Protein AF-A0A1J5L9S6-F1 (afdb_monomer)

Nearest PDB structures (foldseek):
  1lbu-assembly1_A  TM=7.917E-01  e=1.190E-05  Streptomyces albus G
  8vyd-assembly1_A  TM=7.328E-01  e=2.454E+00  Thermococcus kodakarensis

pLDDT: mean 77.26, std 20.02, range [29.75, 97.56]

Sequence (208 aa):
MSKYPHHSRGWRCTSGRRRCRGQALRDRLGKPLIVRSAYRSPEHNRSVGGATRSKHMEGAAFDIAMTNHDPAAFETPARAVGFLGFGFYPRSGFMHVDLGPTRQWGERFPVRATAFAEETPPAREVLADSRTMKGGGAAGVATLGAAGLEVAQNVLAETQSAIMPLVPYLDTLRWVFIAVALGGIAVTIYARIDDWTVATTPTGSEKR

Solvent-accessible surface area (backbone atoms only — not comparable to full-atom values): 12787 Å² total; per-residue (Å²): 139,86,83,84,82,84,83,71,91,58,89,74,74,72,85,84,56,67,74,46,38,59,50,52,34,30,66,70,65,75,46,86,77,51,70,75,45,40,68,39,55,74,67,57,33,54,76,71,72,46,61,97,83,42,46,26,64,71,52,40,23,37,32,32,46,37,83,88,48,50,73,80,70,48,52,62,55,37,42,74,57,55,36,37,23,40,35,33,34,53,94,80,40,30,38,35,38,20,64,59,69,81,44,77,48,76,47,80,68,76,92,66,87,69,88,65,71,78,77,71,72,71,75,75,72,64,57,74,72,64,55,78,64,90,77,83,70,84,84,83,77,90,54,94,46,76,71,38,53,54,54,51,50,51,42,49,50,54,51,48,65,67,44,61,80,46,53,70,53,52,54,53,51,52,52,50,53,50,51,54,53,52,51,53,53,50,51,56,52,48,54,53,50,51,56,53,53,64,74,66,57,75,84,77,74,90,76,130

Mean predicted aligned error: 19.67 Å

Structure (mmCIF, N/CA/C/O backbone):
data_AF-A0A1J5L9S6-F1
#
_entry.id   AF-A0A1J5L9S6-F1
#
loop_
_atom_site.group_PDB
_atom_site.id
_atom_site.type_symbol
_atom_site.label_atom_id
_atom_site.label_alt_id
_atom_site.label_comp_id
_atom_site.label_asym_id
_atom_site.label_entity_id
_atom_site.label_seq_id
_atom_site.pdbx_PDB_ins_code
_atom_site.Cartn_x
_atom_site.Cartn_y
_atom_site.Cartn_z
_atom_site.occupancy
_atom_site.B_iso_or_equiv
_atom_site.auth_seq_id
_atom_site.auth_comp_id
_atom_site.auth_asym_id
_atom_site.auth_atom_id
_atom_site.pdbx_PDB_model_num
ATOM 1 N N . MET A 1 1 ? -20.633 2.516 35.991 1.00 38.38 1 MET A N 1
ATOM 2 C CA . MET A 1 1 ? -19.327 1.842 36.172 1.00 38.38 1 MET A CA 1
ATOM 3 C C . MET A 1 1 ? -19.422 0.417 35.648 1.00 38.38 1 MET A C 1
ATOM 5 O O . MET A 1 1 ? -20.090 -0.386 36.283 1.00 38.38 1 MET A O 1
ATOM 9 N N . SER A 1 2 ? -18.784 0.097 34.519 1.00 29.75 2 SER A N 1
ATOM 10 C CA . SER A 1 2 ? -18.608 -1.294 34.080 1.00 29.75 2 SER A CA 1
ATOM 11 C C . SER A 1 2 ? -17.151 -1.694 34.313 1.00 29.75 2 SER A C 1
ATOM 13 O O . SER A 1 2 ? -16.237 -1.079 33.763 1.00 29.75 2 SER A O 1
ATOM 15 N N . LYS A 1 3 ? -16.952 -2.652 35.223 1.00 38.53 3 LYS A N 1
ATOM 16 C CA . LYS A 1 3 ? -15.690 -3.356 35.489 1.00 38.53 3 LYS A CA 1
ATOM 17 C C . LYS A 1 3 ? -15.499 -4.412 34.389 1.00 38.53 3 LYS A C 1
ATOM 19 O O . LYS A 1 3 ? -16.485 -4.943 33.904 1.00 38.53 3 LYS A O 1
ATOM 24 N N . TYR A 1 4 ? -14.242 -4.749 34.099 1.00 31.61 4 TYR A N 1
ATOM 25 C CA . TYR A 1 4 ? -13.731 -5.827 33.226 1.00 31.61 4 TYR A CA 1
ATOM 26 C C . TYR A 1 4 ? -13.232 -5.395 31.830 1.00 31.61 4 TYR A C 1
ATOM 28 O O . TYR A 1 4 ? -14.011 -5.240 30.892 1.00 31.61 4 TYR A O 1
ATOM 36 N N . PRO A 1 5 ? -11.902 -5.226 31.672 1.00 36.84 5 PRO A N 1
ATOM 37 C CA . PRO A 1 5 ? -11.270 -4.919 30.399 1.00 36.84 5 PRO A CA 1
ATOM 38 C C . PRO A 1 5 ? -11.099 -6.199 29.569 1.00 36.84 5 PRO A C 1
ATOM 40 O O . PRO A 1 5 ? -10.582 -7.210 30.046 1.00 36.84 5 PRO A O 1
ATOM 43 N N . HIS A 1 6 ? -11.481 -6.151 28.294 1.00 34.31 6 HIS A N 1
ATOM 44 C CA . HIS A 1 6 ? -11.169 -7.216 27.347 1.00 34.31 6 HIS A CA 1
ATOM 45 C C . HIS A 1 6 ? -9.663 -7.226 27.051 1.00 34.31 6 HIS A C 1
ATOM 47 O O . HIS A 1 6 ? -9.136 -6.400 26.305 1.00 34.31 6 HIS A O 1
ATOM 53 N N . HIS A 1 7 ? -8.957 -8.194 27.634 1.00 37.16 7 HIS A N 1
ATOM 54 C CA . HIS A 1 7 ? -7.589 -8.540 27.266 1.00 37.16 7 HIS A CA 1
ATOM 55 C C . HIS A 1 7 ? -7.567 -9.284 25.925 1.00 37.16 7 HIS A C 1
ATOM 57 O O . HIS A 1 7 ? -7.356 -10.491 25.858 1.00 37.16 7 HIS A O 1
ATOM 63 N N . SER A 1 8 ? -7.710 -8.548 24.826 1.00 36.97 8 SER A N 1
ATOM 64 C CA . SER A 1 8 ? -7.151 -8.976 23.548 1.00 36.97 8 SER A CA 1
ATOM 65 C C . SER A 1 8 ? -5.636 -8.783 23.623 1.00 36.97 8 SER A C 1
ATOM 67 O O . SER A 1 8 ? -5.139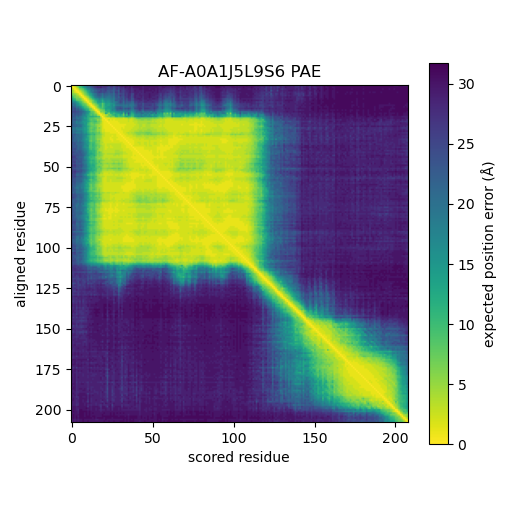 -7.654 23.547 1.00 36.97 8 SER A O 1
ATOM 69 N N . ARG A 1 9 ? -4.874 -9.873 23.764 1.00 41.69 9 ARG A N 1
ATOM 70 C CA . ARG A 1 9 ? -3.438 -9.891 23.434 1.00 41.69 9 ARG A CA 1
ATOM 71 C C . ARG A 1 9 ? -3.276 -9.817 21.909 1.00 41.69 9 ARG A C 1
ATOM 73 O O . ARG A 1 9 ? -2.765 -10.729 21.277 1.00 41.69 9 ARG A O 1
ATOM 80 N N . GLY A 1 10 ? -3.779 -8.735 21.318 1.00 32.78 10 GLY A N 1
ATOM 81 C CA . GLY A 1 10 ? -3.440 -8.314 19.969 1.00 32.78 10 GLY A CA 1
ATOM 82 C C . GLY A 1 10 ? -2.072 -7.654 20.019 1.00 32.78 10 GLY A C 1
ATOM 83 O O . GLY A 1 10 ? -1.747 -6.994 21.007 1.00 32.78 10 GLY A O 1
ATOM 84 N N . TRP A 1 11 ? -1.268 -7.867 18.984 1.00 32.00 11 TRP A N 1
ATOM 85 C CA . TRP A 1 11 ? 0.018 -7.218 18.764 1.00 32.00 11 TRP A CA 1
ATOM 86 C C . TRP A 1 11 ? -0.109 -5.713 18.998 1.00 32.00 11 TRP A C 1
ATOM 88 O O . TRP A 1 11 ? -0.524 -4.955 18.123 1.00 32.00 11 TRP A O 1
ATOM 98 N N . ARG A 1 12 ? 0.191 -5.272 20.221 1.00 37.88 12 ARG A N 1
ATOM 99 C CA . ARG A 1 12 ? 0.078 -3.871 20.593 1.00 37.88 12 ARG A CA 1
ATOM 100 C C . ARG A 1 12 ? 1.268 -3.195 19.935 1.00 37.88 12 ARG A C 1
ATOM 102 O O . ARG A 1 12 ? 2.394 -3.304 20.411 1.00 37.88 12 ARG A O 1
ATOM 109 N N . CYS A 1 13 ? 1.019 -2.558 18.796 1.00 49.19 13 CYS A N 1
ATOM 110 C CA . CYS A 1 13 ? 1.961 -1.653 18.161 1.00 49.19 13 CYS A CA 1
ATOM 111 C C . CYS A 1 13 ? 2.165 -0.454 19.089 1.00 49.19 13 CYS A C 1
ATOM 113 O O . CYS A 1 13 ? 1.502 0.575 18.982 1.00 49.19 13 CYS A O 1
ATOM 115 N N . THR A 1 14 ? 3.065 -0.619 20.050 1.00 43.75 14 THR A N 1
ATOM 116 C CA . THR A 1 14 ? 3.583 0.459 20.875 1.00 43.75 14 THR A CA 1
ATOM 117 C C . THR A 1 14 ? 4.416 1.365 19.969 1.00 43.75 14 THR A C 1
ATOM 119 O O . THR A 1 14 ? 5.406 0.950 19.370 1.00 43.75 14 THR A O 1
ATOM 122 N N . SER A 1 15 ? 3.887 2.571 19.753 1.00 49.06 15 SER A N 1
ATOM 123 C CA . SER A 1 15 ? 4.554 3.790 19.280 1.00 49.06 15 SER A CA 1
ATOM 124 C C . SER A 1 15 ? 5.877 3.607 18.511 1.00 49.06 15 SER A C 1
ATOM 126 O O . SER A 1 15 ? 6.940 3.463 19.108 1.00 49.06 15 SER A O 1
ATOM 128 N N . GLY A 1 16 ? 5.831 3.721 17.175 1.00 49.00 16 GLY A N 1
ATOM 129 C CA . GLY A 1 16 ? 6.994 4.210 16.412 1.00 49.00 16 GLY A CA 1
ATOM 130 C C . GLY A 1 16 ? 7.416 3.449 15.153 1.00 49.00 16 GLY A C 1
ATOM 131 O O . GLY A 1 16 ? 8.165 4.002 14.351 1.00 49.00 16 GLY A O 1
ATOM 132 N N . ARG A 1 17 ? 6.949 2.222 14.894 1.00 58.50 17 ARG A N 1
ATOM 133 C CA . ARG A 1 17 ? 7.393 1.478 13.695 1.00 58.50 17 ARG A CA 1
ATOM 134 C C . ARG A 1 17 ? 6.506 1.754 12.477 1.00 58.50 17 ARG A C 1
ATOM 136 O O . ARG A 1 17 ? 5.294 1.605 12.537 1.00 58.50 17 ARG A O 1
ATOM 143 N N . ARG A 1 18 ? 7.116 2.097 11.335 1.00 60.66 18 ARG A N 1
ATOM 144 C CA . ARG A 1 18 ? 6.446 2.397 10.044 1.00 60.66 18 ARG A CA 1
ATOM 145 C C . ARG A 1 18 ? 5.473 1.294 9.596 1.00 60.66 18 ARG A C 1
ATOM 147 O O . ARG A 1 18 ? 4.383 1.584 9.115 1.00 60.66 18 ARG A O 1
ATOM 154 N N . ARG A 1 19 ? 5.821 0.035 9.884 1.00 58.09 19 ARG A N 1
ATOM 155 C CA . ARG A 1 19 ? 4.997 -1.169 9.667 1.0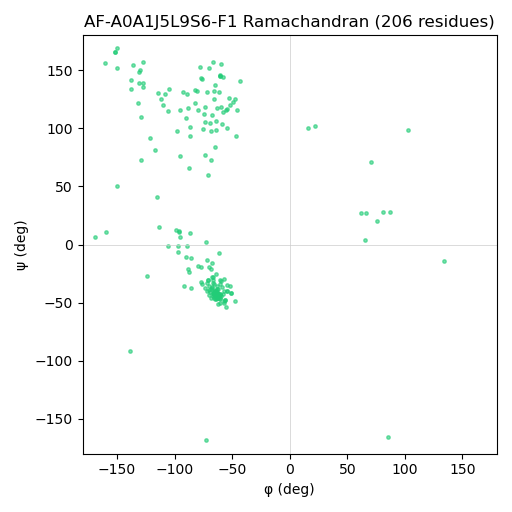0 58.09 19 ARG A CA 1
ATOM 156 C C . ARG A 1 19 ? 3.671 -1.152 10.453 1.00 58.09 19 ARG A C 1
ATOM 158 O O . ARG A 1 19 ? 2.671 -1.658 9.965 1.00 58.09 19 ARG A O 1
ATOM 165 N N . CYS A 1 20 ? 3.639 -0.509 11.623 1.00 76.94 20 CYS A N 1
ATOM 166 C CA . CYS A 1 20 ? 2.439 -0.384 12.454 1.00 76.94 20 CYS A CA 1
ATOM 167 C C . CYS A 1 20 ? 1.391 0.560 11.863 1.00 76.94 20 CYS A C 1
ATOM 169 O O . CYS A 1 20 ? 0.204 0.365 12.091 1.00 76.94 20 CYS A O 1
ATOM 171 N N . ARG A 1 21 ? 1.810 1.587 11.114 1.00 84.69 21 ARG A N 1
ATOM 172 C CA . ARG A 1 21 ? 0.876 2.588 10.577 1.00 84.69 21 ARG A CA 1
ATOM 173 C C . ARG A 1 21 ? 0.052 2.039 9.419 1.00 84.69 21 ARG A C 1
ATOM 175 O O . ARG A 1 21 ? -1.139 2.312 9.354 1.00 84.69 21 ARG A O 1
ATOM 182 N N . GLY A 1 22 ? 0.658 1.211 8.565 1.00 87.88 22 GLY A N 1
ATOM 183 C CA . GLY A 1 22 ? -0.073 0.482 7.525 1.00 87.88 22 GLY A CA 1
ATOM 184 C C . GLY A 1 22 ? -1.119 -0.469 8.115 1.00 87.88 22 GLY A C 1
ATOM 185 O O . GLY A 1 22 ? -2.260 -0.470 7.664 1.00 87.88 22 GLY A O 1
ATOM 186 N N . GLN A 1 23 ? -0.764 -1.210 9.173 1.00 89.56 23 GLN A N 1
ATOM 187 C CA . GLN A 1 23 ? -1.722 -2.071 9.872 1.00 89.56 23 GLN A CA 1
ATOM 188 C C . GLN A 1 23 ? -2.847 -1.256 10.526 1.00 89.56 23 GLN A C 1
ATOM 190 O O . GLN A 1 23 ? -4.013 -1.547 10.299 1.00 89.56 23 GLN A O 1
ATOM 195 N N . ALA A 1 24 ? -2.518 -0.179 11.244 1.00 91.44 24 ALA A N 1
ATOM 196 C CA . ALA A 1 24 ? -3.520 0.685 11.866 1.00 91.44 24 ALA A CA 1
ATOM 197 C C . ALA A 1 24 ? -4.474 1.328 10.843 1.00 91.44 24 ALA A C 1
ATOM 199 O O . ALA A 1 24 ? -5.649 1.530 11.142 1.00 91.44 24 ALA A O 1
ATOM 200 N N . LEU A 1 25 ? -3.980 1.658 9.642 1.00 93.75 25 LEU A N 1
ATOM 201 C CA . LEU A 1 25 ? -4.812 2.169 8.554 1.00 93.75 25 LEU A CA 1
ATOM 202 C C . LEU A 1 25 ? -5.765 1.095 8.028 1.00 93.75 25 LEU A C 1
ATOM 204 O O . 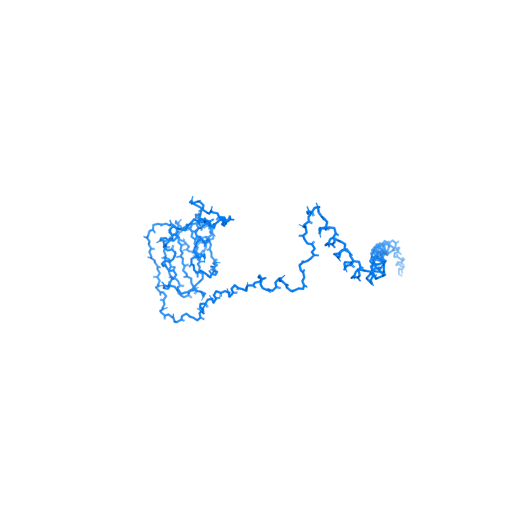LEU A 1 25 ? -6.954 1.362 7.877 1.00 93.75 25 LEU A O 1
ATOM 208 N N . ARG A 1 26 ? -5.258 -0.122 7.795 1.00 92.81 26 ARG A N 1
ATOM 209 C CA . ARG A 1 26 ? -6.079 -1.275 7.404 1.00 92.81 26 ARG A CA 1
ATOM 210 C C . ARG A 1 26 ? -7.192 -1.530 8.422 1.00 92.81 26 ARG A C 1
ATOM 212 O O . ARG A 1 26 ? -8.342 -1.673 8.026 1.00 92.81 26 ARG A O 1
ATOM 219 N N . ASP A 1 27 ? -6.854 -1.542 9.710 1.00 91.94 27 ASP A N 1
ATOM 220 C CA . ASP A 1 27 ? -7.815 -1.788 10.790 1.00 91.94 27 ASP A CA 1
ATOM 221 C C . ASP A 1 27 ? -8.906 -0.706 10.830 1.00 91.94 27 ASP A C 1
ATOM 223 O O . ASP A 1 27 ? -10.075 -1.015 11.038 1.00 91.94 27 ASP A O 1
ATOM 227 N N . ARG A 1 28 ? -8.547 0.562 10.577 1.00 92.62 28 ARG A N 1
ATOM 228 C CA . ARG A 1 28 ? -9.503 1.682 10.518 1.00 92.62 28 ARG A CA 1
ATOM 229 C C . ARG A 1 28 ? -10.419 1.647 9.302 1.00 92.62 28 ARG A C 1
ATOM 231 O O . ARG A 1 28 ? -11.561 2.075 9.406 1.00 92.62 28 ARG A O 1
ATOM 238 N N . LEU A 1 29 ? -9.907 1.205 8.157 1.00 90.94 29 LEU A N 1
ATOM 239 C CA . LEU A 1 29 ? -10.676 1.136 6.914 1.00 90.94 29 LEU A CA 1
ATOM 240 C C . LEU A 1 29 ? -11.581 -0.096 6.852 1.00 90.94 29 LEU A C 1
ATOM 242 O O . LEU A 1 29 ? -12.470 -0.144 6.009 1.00 90.94 29 LEU A O 1
ATOM 246 N N . GLY A 1 30 ? -11.316 -1.116 7.674 1.00 89.31 30 GLY A N 1
ATOM 247 C CA . GLY A 1 30 ? -12.043 -2.386 7.640 1.00 89.31 30 GLY A CA 1
ATOM 248 C C . GLY A 1 30 ? -11.849 -3.185 6.346 1.00 89.31 30 GLY A C 1
ATOM 249 O O . GLY A 1 30 ? -12.456 -4.233 6.195 1.00 89.31 30 GLY A O 1
ATOM 250 N N . LYS A 1 31 ? -10.997 -2.719 5.421 1.00 88.38 31 LYS A N 1
ATOM 251 C CA . LYS A 1 31 ? -10.756 -3.307 4.096 1.00 88.38 31 LYS A CA 1
ATOM 252 C C . LYS A 1 31 ? -9.249 -3.459 3.839 1.00 88.38 31 LYS A C 1
ATOM 254 O O . LYS A 1 31 ? -8.460 -2.636 4.319 1.00 88.38 31 LYS A O 1
ATOM 259 N N . PRO A 1 32 ? -8.799 -4.474 3.073 1.00 91.31 32 PRO A N 1
ATOM 260 C CA . PRO A 1 32 ? -7.381 -4.665 2.769 1.00 91.31 32 PRO A CA 1
ATOM 261 C C . PRO A 1 32 ? -6.739 -3.460 2.064 1.00 91.31 32 PRO A C 1
ATOM 263 O O . PRO A 1 32 ? -7.344 -2.820 1.203 1.00 91.31 32 PRO A O 1
ATOM 266 N N . LEU A 1 33 ? -5.471 -3.181 2.374 1.00 93.00 33 LEU A N 1
ATOM 267 C CA . LEU A 1 33 ? -4.659 -2.224 1.619 1.00 93.00 33 LEU A CA 1
ATOM 268 C C . LEU A 1 33 ? -3.957 -2.944 0.466 1.00 93.00 33 LEU A C 1
ATOM 270 O O . LEU A 1 33 ? -3.119 -3.813 0.702 1.00 93.00 33 LEU A O 1
ATOM 274 N N . ILE A 1 34 ? -4.263 -2.561 -0.773 1.00 94.94 34 ILE A N 1
ATOM 275 C CA . ILE A 1 34 ? -3.571 -3.078 -1.958 1.00 94.94 34 ILE A CA 1
ATOM 276 C C . ILE A 1 34 ? -2.330 -2.210 -2.194 1.00 94.94 34 ILE A C 1
ATOM 278 O O . ILE A 1 34 ? -2.404 -1.144 -2.806 1.00 94.94 34 ILE A O 1
ATOM 282 N N . VAL A 1 35 ? -1.191 -2.642 -1.652 1.00 95.44 35 VAL A N 1
ATOM 283 C CA . VAL A 1 35 ? 0.085 -1.918 -1.752 1.00 95.44 35 VAL A CA 1
ATOM 284 C C . VAL A 1 35 ? 0.750 -2.227 -3.090 1.00 95.44 35 VAL A C 1
ATOM 286 O O . VAL A 1 35 ? 1.052 -3.378 -3.385 1.00 95.44 35 VAL A O 1
ATOM 289 N N . ARG A 1 36 ? 1.011 -1.190 -3.887 1.00 95.50 36 ARG A N 1
ATOM 290 C CA . ARG A 1 36 ? 1.746 -1.287 -5.157 1.00 95.50 36 ARG A CA 1
ATOM 291 C C . ARG A 1 36 ? 3.235 -1.062 -5.010 1.00 95.50 36 ARG A C 1
ATOM 293 O O . ARG A 1 36 ? 4.022 -1.685 -5.710 1.00 95.50 36 ARG A O 1
ATOM 300 N N . SER A 1 37 ? 3.625 -0.161 -4.117 1.00 95.31 37 SER A N 1
ATOM 301 C CA . SER A 1 37 ? 5.030 0.081 -3.814 1.00 95.31 37 SER A CA 1
ATOM 302 C C . SER A 1 37 ? 5.189 0.537 -2.363 1.00 95.31 37 SER A C 1
ATOM 304 O O . SER A 1 37 ? 4.269 1.115 -1.781 1.00 95.31 37 SER A O 1
ATOM 306 N N . ALA A 1 38 ? 6.345 0.246 -1.765 1.00 94.12 38 ALA A N 1
ATOM 307 C CA . ALA A 1 38 ? 6.670 0.613 -0.388 1.00 94.12 38 ALA A CA 1
ATOM 308 C C . ALA A 1 38 ? 8.120 1.103 -0.296 1.00 94.12 38 ALA A C 1
ATOM 310 O O . ALA A 1 38 ? 8.392 2.272 -0.532 1.00 94.12 38 ALA A O 1
ATOM 311 N N . TYR A 1 39 ? 9.085 0.231 -0.017 1.00 95.19 39 TYR A N 1
ATOM 312 C CA . TYR A 1 39 ? 10.487 0.614 -0.160 1.00 95.19 39 TYR A CA 1
ATOM 313 C C . TYR A 1 39 ? 10.895 0.636 -1.641 1.00 95.19 39 TYR A C 1
ATOM 315 O O . TYR A 1 39 ? 10.470 -0.228 -2.407 1.00 95.19 39 TYR A O 1
ATOM 323 N N . ARG A 1 40 ? 11.732 1.602 -2.035 1.00 96.00 40 ARG A N 1
ATOM 324 C CA . ARG A 1 40 ? 12.394 1.633 -3.349 1.00 96.00 40 ARG A CA 1
ATOM 325 C C . ARG A 1 40 ? 13.895 1.815 -3.147 1.00 96.00 40 ARG A C 1
ATOM 327 O O . ARG A 1 40 ? 14.292 2.676 -2.363 1.00 96.00 40 ARG A O 1
ATOM 334 N N . SER A 1 41 ? 14.715 1.052 -3.870 1.00 96.50 41 SER A N 1
ATOM 335 C CA . SER A 1 41 ? 16.156 1.315 -3.919 1.00 96.50 41 SER A CA 1
ATOM 336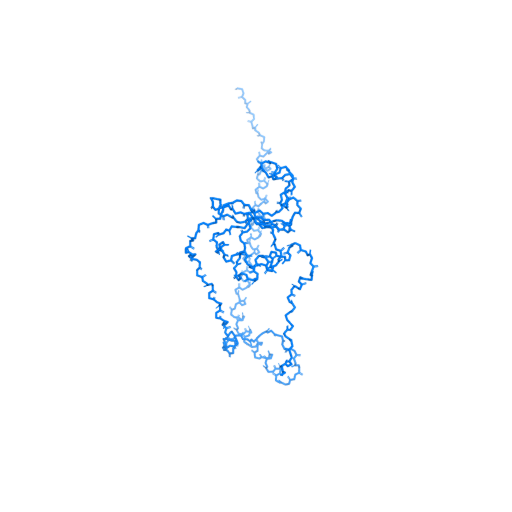 C C . SER A 1 41 ? 16.435 2.645 -4.634 1.00 96.50 41 SER A C 1
ATOM 338 O O . SER A 1 41 ? 15.599 3.092 -5.430 1.00 96.50 41 SER A O 1
ATOM 340 N N . PRO A 1 42 ? 17.591 3.287 -4.396 1.00 96.38 42 PRO A N 1
ATOM 341 C CA . PRO A 1 42 ? 17.982 4.492 -5.124 1.00 96.38 42 PRO A CA 1
ATOM 342 C C . PRO A 1 42 ? 17.977 4.307 -6.646 1.00 96.38 42 PRO A C 1
ATOM 344 O O . PRO A 1 42 ? 17.507 5.183 -7.369 1.00 96.38 42 PRO A O 1
ATOM 347 N N . GLU A 1 43 ? 18.437 3.155 -7.132 1.00 96.69 43 GLU A N 1
ATOM 348 C CA . GLU A 1 43 ? 18.490 2.792 -8.554 1.00 96.69 43 GLU A CA 1
ATOM 349 C C . GLU A 1 43 ? 17.082 2.742 -9.138 1.00 96.69 43 GLU A C 1
ATOM 351 O O . GLU A 1 43 ? 16.793 3.403 -10.138 1.00 96.69 43 GLU A O 1
ATOM 356 N N . HIS A 1 44 ? 16.182 2.016 -8.469 1.00 96.06 44 HIS A N 1
ATOM 357 C CA . HIS A 1 44 ? 14.801 1.907 -8.908 1.00 96.06 44 HIS A CA 1
ATOM 358 C C . HIS A 1 44 ? 14.098 3.268 -8.841 1.00 96.06 44 HIS A C 1
ATOM 360 O O . HIS A 1 44 ? 13.435 3.656 -9.800 1.00 96.06 44 HIS A O 1
ATOM 366 N N . ASN A 1 45 ? 14.300 4.039 -7.765 1.00 96.81 45 ASN A N 1
ATOM 367 C CA . ASN A 1 45 ? 13.742 5.382 -7.625 1.00 96.81 45 ASN A CA 1
ATOM 368 C C . ASN A 1 45 ? 14.194 6.305 -8.766 1.00 96.81 45 ASN A C 1
ATOM 370 O O . ASN A 1 45 ? 13.353 6.998 -9.325 1.00 96.81 45 ASN A O 1
ATOM 374 N N . ARG A 1 46 ? 15.473 6.270 -9.169 1.00 96.25 46 ARG A N 1
ATOM 375 C CA . ARG A 1 46 ? 15.959 7.014 -10.345 1.00 96.25 46 ARG A CA 1
ATOM 376 C C . ARG A 1 46 ? 15.304 6.529 -11.641 1.00 96.25 46 ARG A C 1
ATOM 378 O O . ARG A 1 46 ? 14.834 7.357 -12.412 1.00 96.25 46 ARG A O 1
ATOM 385 N N . SER A 1 47 ? 15.222 5.213 -11.854 1.00 96.56 47 SER A N 1
ATOM 386 C CA . SER A 1 47 ? 14.663 4.631 -13.088 1.00 96.56 47 SER A CA 1
ATOM 387 C C . SER A 1 47 ? 13.203 5.020 -13.344 1.00 96.56 47 SER A C 1
ATOM 389 O O . SER A 1 47 ? 12.795 5.167 -14.490 1.00 96.56 47 SER A O 1
ATOM 391 N N . VAL A 1 48 ? 12.426 5.236 -12.278 1.00 93.25 48 VAL A N 1
ATOM 392 C CA . VAL A 1 48 ? 11.009 5.624 -12.359 1.00 93.25 48 VAL A CA 1
ATOM 393 C C . VAL A 1 48 ? 10.791 7.138 -12.254 1.00 93.25 48 VAL A C 1
ATOM 395 O O . VAL A 1 48 ? 9.663 7.576 -12.040 1.00 93.25 48 VAL A O 1
ATOM 398 N N . GLY A 1 49 ? 11.856 7.946 -12.342 1.00 94.19 49 GLY A N 1
ATOM 399 C CA . GLY A 1 49 ? 11.772 9.407 -12.225 1.00 94.19 49 GLY A CA 1
ATOM 400 C C . GLY A 1 49 ? 11.348 9.894 -10.833 1.00 94.19 49 GLY A C 1
ATOM 401 O O . GLY A 1 49 ? 10.723 10.943 -10.694 1.00 94.19 49 GLY A O 1
ATOM 402 N N . GLY A 1 50 ? 11.630 9.115 -9.789 1.00 92.00 50 GLY A N 1
ATOM 403 C CA . GLY A 1 50 ? 11.301 9.449 -8.409 1.00 92.00 50 GLY A CA 1
ATOM 404 C C . GLY A 1 50 ? 12.143 10.604 -7.863 1.00 92.00 50 GLY A C 1
ATOM 405 O O . GLY A 1 50 ? 13.297 10.802 -8.239 1.00 92.00 50 GLY A O 1
ATOM 406 N N . ALA A 1 51 ? 11.580 11.349 -6.910 1.00 93.25 51 ALA A N 1
ATOM 407 C CA . ALA A 1 51 ? 12.258 12.488 -6.294 1.00 93.25 51 ALA A CA 1
ATOM 408 C C . ALA A 1 51 ? 13.563 12.082 -5.583 1.00 93.25 51 ALA A C 1
ATOM 410 O O . ALA A 1 51 ? 13.630 11.036 -4.931 1.00 93.25 51 ALA A O 1
ATOM 411 N N . THR A 1 52 ? 14.571 12.960 -5.616 1.00 91.62 52 THR A N 1
ATOM 412 C CA . THR A 1 52 ? 15.897 12.743 -5.001 1.00 91.62 52 THR A CA 1
ATOM 413 C C . THR A 1 52 ? 15.828 12.447 -3.501 1.00 91.62 52 THR A C 1
ATOM 415 O O . THR A 1 52 ? 16.663 11.724 -2.972 1.00 91.62 52 THR A O 1
ATOM 418 N N . ARG A 1 53 ? 14.815 12.971 -2.798 1.00 91.44 53 ARG A N 1
ATOM 419 C CA . ARG A 1 53 ? 14.570 12.732 -1.361 1.00 91.44 53 ARG A CA 1
ATOM 420 C C . ARG A 1 53 ? 13.257 11.978 -1.117 1.00 91.44 53 ARG A C 1
ATOM 422 O O . ARG A 1 53 ? 12.484 12.323 -0.227 1.00 91.44 53 ARG A O 1
ATOM 429 N N . SER A 1 54 ? 12.977 10.984 -1.959 1.00 93.81 54 SER A N 1
ATOM 430 C CA . SER A 1 54 ? 11.760 10.170 -1.891 1.00 93.81 54 SER A CA 1
ATOM 431 C C . SER A 1 54 ? 11.640 9.401 -0.572 1.00 93.81 54 SER A C 1
ATOM 433 O O . SER A 1 54 ? 12.548 8.670 -0.174 1.00 93.81 54 SER A O 1
ATOM 435 N N . LYS A 1 55 ? 10.467 9.482 0.068 1.00 95.62 55 LYS A N 1
ATOM 436 C CA . LYS A 1 55 ? 10.155 8.733 1.296 1.00 95.62 55 LYS A CA 1
ATOM 437 C C . LYS A 1 55 ? 10.046 7.223 1.090 1.00 95.62 55 LYS A C 1
ATOM 439 O O . LYS A 1 55 ? 10.176 6.471 2.057 1.00 95.62 55 LYS A O 1
ATOM 444 N N . HIS A 1 56 ? 9.919 6.760 -0.155 1.00 96.44 56 HIS A N 1
ATOM 445 C CA . HIS A 1 56 ? 10.058 5.339 -0.471 1.00 96.44 56 HIS A CA 1
ATOM 446 C C . HIS A 1 56 ? 11.468 4.817 -0.165 1.00 96.44 56 HIS A C 1
ATOM 448 O O . HIS A 1 56 ? 11.604 3.703 0.332 1.00 96.44 56 HIS A O 1
ATOM 454 N N . MET A 1 57 ? 12.514 5.624 -0.370 1.00 95.75 57 MET A N 1
ATOM 455 C CA . MET A 1 57 ? 13.896 5.220 -0.067 1.00 95.75 57 MET A CA 1
ATOM 456 C C . MET A 1 57 ? 14.184 5.153 1.441 1.00 95.75 57 MET A C 1
ATOM 458 O O . MET A 1 57 ? 15.167 4.558 1.862 1.00 95.75 57 MET A O 1
ATOM 462 N N . GLU A 1 58 ? 13.304 5.714 2.272 1.00 93.81 58 GLU A N 1
ATOM 463 C CA . GLU A 1 58 ? 13.366 5.625 3.737 1.00 93.81 58 GLU A CA 1
ATOM 464 C C . GLU A 1 58 ? 12.447 4.511 4.292 1.00 93.81 58 GLU A C 1
ATOM 466 O O . GLU A 1 58 ? 12.346 4.307 5.508 1.00 93.81 58 GLU A O 1
ATOM 471 N N . GLY A 1 59 ? 11.721 3.802 3.414 1.00 92.06 59 GLY A N 1
ATOM 472 C CA . GLY A 1 59 ? 10.678 2.845 3.796 1.00 92.06 59 GLY A CA 1
ATOM 473 C C . GLY A 1 59 ? 9.522 3.498 4.562 1.00 92.06 59 GLY A C 1
ATOM 474 O O . GLY A 1 59 ? 8.902 2.852 5.408 1.00 92.06 59 GLY A O 1
ATOM 475 N N . ALA A 1 60 ? 9.289 4.792 4.320 1.00 94.00 60 ALA A N 1
ATOM 476 C CA . ALA A 1 60 ? 8.331 5.648 5.018 1.00 94.00 60 ALA A CA 1
ATOM 477 C C . ALA A 1 60 ? 7.177 6.117 4.122 1.00 94.00 60 ALA A C 1
ATOM 479 O O . ALA A 1 60 ? 6.461 7.044 4.499 1.00 94.00 60 ALA A O 1
ATOM 480 N N . ALA A 1 61 ? 7.004 5.476 2.966 1.00 95.81 61 ALA A N 1
ATOM 481 C CA . ALA A 1 61 ? 5.937 5.742 2.016 1.00 95.81 61 ALA A CA 1
ATOM 482 C C . ALA A 1 61 ? 5.311 4.450 1.487 1.00 95.81 61 ALA A C 1
ATOM 484 O O . ALA A 1 61 ? 5.973 3.410 1.432 1.00 95.81 61 ALA A O 1
ATOM 485 N N . PHE A 1 62 ? 4.054 4.551 1.069 1.00 96.69 62 PHE A N 1
ATOM 486 C CA . PHE A 1 62 ? 3.297 3.493 0.415 1.00 96.69 62 PHE A CA 1
ATOM 487 C C . PHE A 1 62 ? 2.505 4.076 -0.753 1.00 96.69 62 PHE A C 1
ATOM 489 O O . PHE A 1 62 ? 1.814 5.078 -0.592 1.00 96.69 62 PHE A O 1
ATOM 496 N N . ASP A 1 63 ? 2.554 3.412 -1.90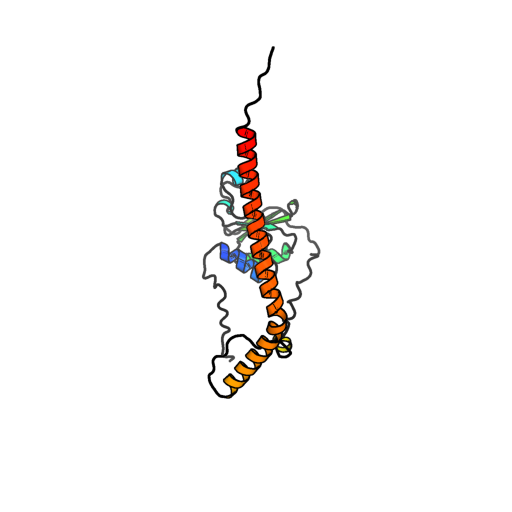2 1.00 97.06 63 ASP A N 1
ATOM 497 C CA . ASP A 1 63 ? 1.610 3.654 -2.991 1.00 97.06 63 ASP A CA 1
ATOM 498 C C . ASP A 1 63 ? 0.486 2.628 -2.875 1.00 97.06 63 ASP A C 1
ATOM 500 O O . ASP A 1 63 ? 0.722 1.424 -2.996 1.00 97.06 63 ASP A O 1
ATOM 504 N N . ILE A 1 64 ? -0.734 3.091 -2.617 1.00 97.12 64 ILE A N 1
ATOM 505 C CA . ILE A 1 64 ? -1.894 2.241 -2.338 1.00 97.12 64 ILE A CA 1
ATOM 506 C C . ILE A 1 64 ? -2.868 2.361 -3.504 1.00 97.12 64 ILE A C 1
ATOM 508 O O . ILE A 1 64 ? -3.260 3.461 -3.897 1.00 97.12 64 ILE A O 1
ATOM 512 N N . ALA A 1 65 ? -3.251 1.232 -4.097 1.00 95.81 65 ALA A N 1
ATOM 513 C CA . ALA A 1 65 ? -4.258 1.228 -5.144 1.00 95.81 65 ALA A CA 1
ATOM 514 C C . ALA A 1 65 ? -5.606 1.663 -4.565 1.00 95.81 65 ALA A C 1
ATOM 516 O O . ALA A 1 65 ? -6.063 1.139 -3.553 1.00 95.81 65 ALA A O 1
ATOM 517 N N . MET A 1 66 ? -6.259 2.595 -5.250 1.00 94.12 66 MET A N 1
ATOM 518 C CA . MET A 1 66 ? -7.585 3.073 -4.878 1.00 94.12 66 MET A CA 1
ATOM 519 C C . MET A 1 66 ? -8.687 2.210 -5.482 1.00 94.12 66 MET A C 1
ATOM 521 O O . MET A 1 66 ? -9.841 2.598 -5.420 1.00 94.12 66 MET A O 1
ATOM 525 N N . THR A 1 67 ? -8.374 1.050 -6.079 1.00 90.94 67 THR A N 1
ATOM 526 C CA . THR A 1 67 ? -9.412 0.218 -6.704 1.00 90.94 67 THR A CA 1
ATOM 527 C C . THR A 1 67 ? -10.499 -0.122 -5.688 1.00 90.94 67 THR A C 1
ATOM 529 O O . THR A 1 67 ? -11.641 0.212 -5.959 1.00 90.94 67 THR A O 1
ATOM 532 N N . ASN A 1 68 ? -10.137 -0.575 -4.479 1.00 91.06 68 ASN A N 1
ATOM 533 C CA . ASN A 1 68 ? -11.052 -1.012 -3.418 1.00 91.06 68 ASN A CA 1
ATOM 534 C C . ASN A 1 68 ? -11.340 0.020 -2.314 1.00 91.06 68 ASN A C 1
ATOM 536 O O . ASN A 1 68 ? -11.900 -0.337 -1.277 1.00 91.06 68 ASN A O 1
ATOM 540 N N . HIS A 1 69 ? -10.964 1.282 -2.527 1.00 90.31 69 HIS A N 1
ATOM 541 C CA . HIS A 1 69 ? -11.162 2.374 -1.571 1.00 90.31 69 HIS A CA 1
ATOM 542 C C . HIS A 1 69 ? -11.810 3.578 -2.255 1.00 90.31 69 HIS A C 1
ATOM 544 O O . HIS A 1 69 ? -11.599 3.822 -3.445 1.00 90.31 69 HIS A O 1
ATOM 550 N N . ASP A 1 70 ? -12.583 4.357 -1.503 1.00 89.69 70 ASP A N 1
ATOM 551 C CA . ASP A 1 70 ? -12.963 5.705 -1.926 1.00 89.69 70 ASP A CA 1
ATOM 552 C C . ASP A 1 70 ? -11.797 6.662 -1.636 1.00 89.69 70 ASP A C 1
ATOM 554 O O . ASP A 1 70 ? -11.468 6.849 -0.463 1.00 89.69 70 ASP A O 1
ATOM 558 N N . PRO A 1 71 ? -11.169 7.284 -2.653 1.00 89.12 71 PRO A N 1
ATOM 559 C CA . PRO A 1 71 ? -10.107 8.259 -2.433 1.00 89.12 71 PRO A CA 1
ATOM 560 C C . PRO A 1 71 ? -10.509 9.402 -1.493 1.00 89.12 71 PRO A C 1
ATOM 562 O O . PRO A 1 71 ? -9.668 9.854 -0.719 1.00 89.12 71 PRO A O 1
ATOM 565 N N . ALA A 1 72 ? -11.770 9.850 -1.532 1.00 86.06 72 ALA A N 1
ATOM 566 C CA . ALA A 1 72 ? -12.250 10.929 -0.671 1.00 86.06 72 ALA A CA 1
ATOM 567 C C . ALA A 1 72 ? -12.350 10.476 0.795 1.00 86.06 72 ALA A C 1
ATOM 569 O O . ALA A 1 72 ? -11.898 11.180 1.699 1.00 86.06 72 ALA A O 1
ATOM 570 N N . ALA A 1 73 ? -12.871 9.270 1.037 1.00 89.56 73 ALA A N 1
ATOM 571 C CA . ALA A 1 73 ? -12.982 8.710 2.384 1.00 89.56 73 ALA A CA 1
ATOM 572 C C . ALA A 1 73 ? -11.647 8.172 2.939 1.00 89.56 73 ALA A C 1
ATOM 574 O O . ALA A 1 73 ? -11.508 8.015 4.151 1.00 89.56 73 ALA A O 1
ATOM 575 N N . PHE A 1 74 ? -10.657 7.892 2.084 1.00 93.50 74 PHE A N 1
ATOM 576 C CA . PHE A 1 74 ? -9.373 7.297 2.470 1.00 93.50 74 PHE A CA 1
ATOM 577 C C . PHE A 1 74 ? -8.453 8.260 3.238 1.00 93.50 74 PHE A C 1
ATOM 579 O O . PHE A 1 74 ? -7.692 7.841 4.114 1.00 93.50 74 PHE A O 1
ATOM 586 N N . GLU A 1 75 ? -8.508 9.560 2.936 1.00 93.44 75 GLU A N 1
ATOM 587 C CA . GLU A 1 75 ? -7.581 10.545 3.507 1.00 93.44 75 GLU A CA 1
ATOM 588 C C . GLU A 1 75 ? -7.732 10.707 5.023 1.00 93.44 75 GLU A C 1
ATOM 590 O O . GLU A 1 75 ? -6.739 10.698 5.752 1.00 93.44 75 GLU A O 1
ATOM 595 N N . THR A 1 76 ? -8.964 10.842 5.513 1.00 94.00 76 THR A N 1
ATOM 596 C CA . THR A 1 76 ? -9.264 11.059 6.937 1.00 94.00 76 THR A CA 1
ATOM 597 C C . THR A 1 76 ? -8.663 9.975 7.849 1.00 94.00 76 THR A C 1
ATOM 599 O O . THR A 1 76 ? -7.905 10.324 8.763 1.00 94.00 76 THR A O 1
ATOM 602 N N . PRO A 1 77 ? -8.902 8.666 7.629 1.00 94.94 77 PRO A N 1
ATOM 603 C CA . PRO A 1 77 ? -8.291 7.615 8.441 1.00 94.94 77 PRO A CA 1
ATOM 604 C C . PRO A 1 77 ? -6.770 7.527 8.252 1.00 94.94 77 PRO A C 1
ATOM 606 O O . PRO A 1 77 ? -6.064 7.251 9.225 1.00 94.94 77 PRO A O 1
ATOM 609 N N . ALA A 1 78 ? -6.241 7.813 7.055 1.00 95.25 78 ALA A N 1
ATOM 610 C CA . ALA A 1 78 ? -4.796 7.858 6.814 1.00 95.25 78 ALA A CA 1
ATOM 611 C C . ALA A 1 78 ? -4.110 8.964 7.636 1.00 95.25 78 ALA A C 1
ATOM 613 O O . ALA A 1 78 ? -3.085 8.717 8.280 1.00 95.25 78 ALA A O 1
ATOM 614 N N . ARG A 1 79 ? -4.715 10.156 7.703 1.00 94.88 79 ARG A N 1
ATOM 615 C CA . ARG A 1 79 ? -4.253 11.255 8.568 1.00 94.88 79 ARG A CA 1
ATOM 616 C C . ARG A 1 79 ? -4.350 10.895 10.045 1.00 94.88 79 ARG A C 1
ATOM 618 O O . ARG A 1 79 ? -3.421 11.174 10.796 1.00 94.88 79 ARG A O 1
ATOM 625 N N . ALA A 1 80 ? -5.413 10.205 10.459 1.00 93.81 80 ALA A N 1
ATOM 626 C CA . ALA A 1 80 ? -5.607 9.792 11.851 1.00 93.81 80 ALA A CA 1
ATOM 627 C C . ALA A 1 80 ? -4.548 8.793 12.358 1.00 93.81 80 ALA A C 1
ATOM 629 O O . ALA A 1 80 ? -4.282 8.732 13.557 1.00 93.81 80 ALA A O 1
ATOM 630 N N . VAL A 1 81 ? -3.920 8.018 11.466 1.00 93.38 81 VAL A N 1
ATOM 631 C CA . VAL A 1 81 ? -2.762 7.159 11.800 1.00 93.38 81 VAL A CA 1
ATOM 632 C C . VAL A 1 81 ? -1.411 7.838 11.509 1.00 93.38 81 VAL A C 1
ATOM 634 O O . VAL A 1 81 ? -0.338 7.236 11.639 1.00 93.38 81 VAL A O 1
ATOM 637 N N . GLY A 1 82 ? -1.467 9.117 11.137 1.00 93.25 82 GLY A N 1
ATOM 638 C CA . GLY A 1 82 ? -0.363 10.056 10.998 1.00 93.25 82 GLY A CA 1
ATOM 639 C C . GLY A 1 82 ? 0.433 9.956 9.698 1.00 93.25 82 GLY A C 1
ATOM 640 O O . GLY A 1 82 ? 1.618 10.286 9.713 1.00 93.25 82 GLY A O 1
ATOM 641 N N . PHE A 1 83 ? -0.180 9.501 8.602 1.00 95.25 83 PHE A N 1
ATOM 642 C CA . PHE A 1 83 ? 0.312 9.849 7.267 1.00 95.25 83 PHE A CA 1
ATOM 643 C C . PHE A 1 83 ? -0.008 11.321 6.988 1.00 95.25 83 PHE A C 1
ATOM 645 O O . PHE A 1 83 ? -1.128 11.769 7.230 1.00 95.25 83 PHE A O 1
ATOM 652 N N . LEU A 1 84 ? 0.980 12.080 6.517 1.00 95.38 84 LEU A N 1
ATOM 653 C CA . LEU A 1 84 ? 0.873 13.535 6.353 1.00 95.38 84 LEU A CA 1
ATOM 654 C C . LEU A 1 84 ? 1.167 13.993 4.919 1.00 95.38 84 LEU A C 1
ATOM 656 O O . LEU A 1 84 ? 0.637 15.021 4.493 1.00 95.38 84 LEU A O 1
ATOM 660 N N . GLY A 1 85 ? 1.976 13.239 4.172 1.00 96.31 85 GLY A N 1
ATOM 661 C CA . GLY A 1 85 ? 2.200 13.470 2.748 1.00 96.31 85 GLY A CA 1
ATOM 662 C C . GLY A 1 85 ? 1.237 12.654 1.892 1.00 96.31 85 GLY A C 1
ATOM 663 O O . GLY A 1 85 ? 1.086 11.456 2.129 1.00 96.31 85 GLY A O 1
ATOM 664 N N . PHE A 1 86 ? 0.592 13.309 0.922 1.00 97.50 86 PHE A N 1
ATOM 665 C CA . PHE A 1 86 ? -0.395 12.703 0.023 1.00 97.50 86 PHE A CA 1
ATOM 666 C C . PHE A 1 86 ? -0.114 13.049 -1.445 1.00 97.50 86 PHE A C 1
ATOM 668 O O . PHE A 1 86 ? -0.106 14.218 -1.823 1.00 97.50 86 PHE A O 1
ATOM 675 N N . GLY A 1 87 ? 0.071 12.039 -2.290 1.00 96.94 87 GLY A N 1
ATOM 676 C CA . GLY A 1 87 ? 0.172 12.202 -3.743 1.00 96.94 87 GLY A CA 1
ATOM 677 C C . GLY A 1 87 ? -1.002 11.537 -4.451 1.00 96.94 87 GLY A C 1
ATOM 678 O O . GLY A 1 87 ? -1.299 10.375 -4.181 1.00 96.94 87 GLY A O 1
ATOM 679 N N . PHE A 1 88 ? -1.664 12.242 -5.363 1.00 96.94 88 PHE A N 1
ATOM 680 C CA . PHE A 1 88 ? -2.867 11.747 -6.033 1.00 96.94 88 PHE A CA 1
ATOM 681 C C . PHE A 1 88 ? -2.595 11.432 -7.508 1.00 96.94 88 PHE A C 1
ATOM 683 O O . PHE A 1 88 ? -2.203 12.308 -8.282 1.00 96.94 88 PHE A O 1
ATOM 690 N N . TYR A 1 89 ? -2.805 10.169 -7.896 1.00 95.81 89 TYR A N 1
ATOM 691 C CA . TYR A 1 89 ? -2.532 9.672 -9.245 1.00 95.81 89 TYR A CA 1
ATOM 692 C C . TYR A 1 89 ? -3.750 8.933 -9.820 1.00 95.81 89 TYR A C 1
ATOM 694 O O . TYR A 1 89 ? -3.717 7.704 -9.934 1.00 95.81 89 TYR A O 1
ATOM 702 N N . PRO A 1 90 ? -4.832 9.641 -10.200 1.00 94.19 90 PRO A N 1
ATOM 703 C CA . PRO A 1 90 ? -6.070 9.028 -10.682 1.00 94.19 90 PRO A CA 1
ATOM 704 C C . PRO A 1 90 ? -5.879 8.242 -11.975 1.00 94.19 90 PRO A C 1
ATOM 706 O O . PRO A 1 90 ? -6.356 7.114 -12.063 1.00 94.19 90 PRO A O 1
ATOM 709 N N . ARG A 1 91 ? -5.094 8.769 -12.928 1.00 93.31 91 ARG A N 1
ATOM 710 C CA . ARG A 1 91 ? -4.765 8.064 -14.182 1.00 93.31 91 ARG A CA 1
ATOM 711 C C . ARG A 1 91 ? -4.067 6.727 -13.939 1.00 93.31 91 ARG A C 1
ATOM 713 O O . ARG A 1 91 ? -4.318 5.760 -14.645 1.00 93.31 91 ARG A O 1
ATOM 720 N N . SER A 1 92 ? -3.220 6.669 -12.916 1.00 94.38 92 SER A N 1
ATOM 721 C CA . SER A 1 92 ? -2.528 5.441 -12.523 1.00 94.38 92 SER A CA 1
ATOM 722 C C . SER A 1 92 ? -3.315 4.627 -11.491 1.00 94.38 92 SER A C 1
ATOM 724 O O . SER A 1 92 ? -2.933 3.497 -11.201 1.00 94.38 92 SER A O 1
ATOM 726 N N . GLY A 1 93 ? -4.379 5.177 -10.898 1.00 94.06 93 GLY A N 1
ATOM 727 C CA . GLY A 1 93 ? -5.275 4.556 -9.919 1.00 94.06 93 GLY A CA 1
ATOM 728 C C . GLY A 1 93 ? -4.744 4.417 -8.482 1.00 94.06 93 GLY A C 1
ATOM 729 O O . GLY A 1 93 ? -5.180 3.501 -7.778 1.00 94.06 93 GLY A O 1
ATOM 730 N N . PHE A 1 94 ? -3.725 5.175 -8.045 1.00 96.19 94 PHE A N 1
ATOM 731 C CA . PHE A 1 94 ? -3.190 5.076 -6.667 1.00 96.19 94 PHE A CA 1
ATOM 732 C C . PHE A 1 94 ? -3.122 6.409 -5.955 1.00 96.19 94 PHE A C 1
ATOM 734 O O . PHE A 1 94 ? -3.007 7.469 -6.567 1.00 96.19 94 PHE A O 1
ATOM 741 N N . MET A 1 95 ? -3.126 6.305 -4.632 1.00 97.19 95 MET A N 1
ATOM 742 C CA . MET A 1 95 ? -2.723 7.369 -3.741 1.00 97.19 95 MET A CA 1
ATOM 743 C C . MET A 1 95 ? -1.380 7.006 -3.106 1.00 97.19 95 MET A C 1
ATOM 745 O O . MET A 1 95 ? -1.206 5.907 -2.578 1.00 97.19 95 MET A O 1
ATOM 749 N N . HIS A 1 96 ? -0.433 7.929 -3.176 1.00 97.56 96 HIS A N 1
ATOM 750 C CA . HIS A 1 96 ? 0.797 7.893 -2.403 1.00 97.56 96 HIS A CA 1
ATOM 751 C C . HIS A 1 96 ? 0.524 8.441 -1.004 1.00 97.56 96 HIS A C 1
ATOM 753 O O . HIS A 1 96 ? -0.062 9.517 -0.881 1.00 97.56 96 HIS A O 1
ATOM 759 N N . VAL A 1 97 ? 0.986 7.744 0.031 1.00 97.19 97 VAL A N 1
ATOM 760 C CA . VAL A 1 97 ? 0.948 8.212 1.420 1.00 97.19 97 VAL A CA 1
ATOM 761 C C . VAL A 1 97 ? 2.303 8.053 2.093 1.00 97.19 97 VAL A C 1
ATOM 763 O O . VAL A 1 97 ? 2.958 7.022 1.943 1.00 97.19 97 VAL A O 1
ATOM 766 N N . ASP A 1 98 ? 2.723 9.044 2.877 1.00 95.94 98 ASP A N 1
ATOM 767 C CA . ASP A 1 98 ? 4.007 8.994 3.578 1.00 95.94 98 ASP A CA 1
ATOM 768 C C . ASP A 1 98 ? 4.041 9.762 4.910 1.00 95.94 98 ASP A C 1
ATOM 770 O O . ASP A 1 98 ? 3.126 10.508 5.268 1.00 95.94 98 ASP A O 1
ATOM 774 N N . LEU A 1 99 ? 5.119 9.535 5.664 1.00 94.44 99 LEU A N 1
ATOM 775 C CA . LEU A 1 99 ? 5.340 10.068 7.017 1.00 94.44 99 LEU A CA 1
ATOM 776 C C . LEU A 1 99 ? 6.187 11.351 7.061 1.00 94.44 99 LEU A C 1
ATOM 778 O O . LEU A 1 99 ? 6.667 11.728 8.129 1.00 94.44 99 LEU A O 1
ATOM 782 N N . GLY A 1 100 ? 6.446 11.980 5.916 1.00 91.62 100 GLY A N 1
ATOM 783 C CA . GLY A 1 100 ? 7.132 13.267 5.837 1.00 91.62 100 GLY A CA 1
ATOM 784 C C . GLY A 1 100 ? 6.254 14.440 6.298 1.00 91.62 100 GLY A C 1
ATOM 785 O O . GLY A 1 100 ? 5.187 14.233 6.868 1.00 91.62 100 GLY A O 1
ATOM 786 N N . PRO A 1 101 ? 6.680 15.689 6.043 1.00 93.25 101 PRO A N 1
ATOM 787 C CA . PRO A 1 101 ? 5.883 16.872 6.357 1.00 93.25 101 PRO A CA 1
ATOM 788 C C . PRO A 1 101 ? 4.532 16.874 5.636 1.00 93.25 101 PRO A C 1
ATOM 790 O O . PRO A 1 101 ? 4.403 16.287 4.552 1.00 93.25 101 PRO A O 1
ATOM 793 N N . THR A 1 102 ? 3.565 17.594 6.210 1.00 96.44 102 THR A N 1
ATOM 794 C CA . THR A 1 102 ? 2.250 17.828 5.604 1.00 96.44 102 THR A CA 1
ATOM 795 C C . THR A 1 102 ? 2.409 18.446 4.228 1.00 96.44 102 THR A C 1
ATOM 797 O O . THR A 1 102 ? 2.911 19.561 4.094 1.00 96.44 102 THR A O 1
ATOM 800 N N . ARG A 1 103 ? 1.983 17.716 3.199 1.00 95.62 103 ARG A N 1
ATOM 801 C CA . ARG A 1 103 ? 2.022 18.184 1.813 1.00 95.62 103 ARG A CA 1
ATOM 802 C C . ARG A 1 103 ? 1.069 17.378 0.947 1.00 95.62 103 ARG A C 1
ATOM 804 O O . ARG A 1 103 ? 0.753 16.230 1.260 1.00 95.62 103 ARG A O 1
ATOM 811 N N . GLN A 1 104 ? 0.649 17.982 -0.154 1.00 96.06 104 GLN A N 1
ATOM 812 C CA . GLN A 1 104 ? -0.204 17.348 -1.146 1.00 96.06 104 GLN A CA 1
ATOM 813 C C . GLN A 1 104 ? 0.259 17.696 -2.559 1.00 96.06 104 GLN A C 1
ATOM 815 O O . GLN A 1 104 ? 0.690 18.824 -2.790 1.00 96.06 104 GLN A O 1
ATOM 820 N N . TRP A 1 105 ? 0.196 16.741 -3.486 1.00 96.19 105 TRP A N 1
ATOM 821 C CA . TRP A 1 105 ? 0.573 16.951 -4.888 1.00 96.19 105 TRP A CA 1
ATOM 822 C C . TRP A 1 105 ? -0.194 16.020 -5.836 1.00 96.19 105 TRP A C 1
ATOM 824 O O . TRP A 1 105 ? -0.775 15.023 -5.409 1.00 96.19 105 TRP A O 1
ATOM 834 N N . GLY A 1 106 ? -0.162 16.321 -7.136 1.00 94.94 106 GLY A N 1
ATOM 835 C CA . GLY A 1 106 ? -0.900 15.572 -8.156 1.00 94.94 106 GLY A CA 1
ATOM 836 C C . GLY A 1 106 ? -2.345 16.046 -8.321 1.00 94.94 106 GLY A C 1
ATOM 837 O O . GLY A 1 106 ? -2.716 17.124 -7.860 1.00 94.94 106 GLY A O 1
ATOM 838 N N . GLU A 1 107 ? -3.151 15.236 -9.002 1.00 94.25 107 GLU A N 1
ATOM 839 C CA . GLU A 1 107 ? -4.528 15.571 -9.381 1.00 94.25 107 GLU A CA 1
ATOM 840 C C . GLU A 1 107 ? -5.524 14.827 -8.500 1.00 94.25 107 GLU A C 1
ATOM 842 O O . GLU A 1 107 ? -5.403 13.619 -8.300 1.00 94.25 107 GLU A O 1
ATOM 847 N N . ARG A 1 108 ? -6.540 15.527 -7.986 1.00 92.38 108 ARG A N 1
ATOM 848 C CA . ARG A 1 108 ? -7.590 14.889 -7.185 1.00 92.38 108 ARG A CA 1
ATOM 849 C C . ARG A 1 108 ? -8.319 13.828 -8.007 1.00 92.38 108 ARG A C 1
ATOM 851 O O . ARG A 1 108 ? -8.518 13.970 -9.210 1.00 92.38 108 ARG A O 1
ATOM 858 N N . PHE A 1 109 ? -8.731 12.758 -7.335 1.00 90.56 109 PHE A N 1
ATOM 859 C CA . PHE A 1 109 ? -9.573 11.754 -7.968 1.00 90.56 109 PHE A CA 1
ATOM 860 C C . PHE A 1 109 ? -10.927 12.374 -8.329 1.00 90.56 109 PHE A C 1
ATOM 862 O O . PHE A 1 109 ? -11.483 13.103 -7.502 1.00 90.56 109 PHE A O 1
ATOM 869 N N . PRO A 1 110 ? -11.469 12.094 -9.527 1.00 86.94 110 PRO A N 1
ATOM 870 C CA . PRO A 1 110 ? -12.826 12.497 -9.849 1.00 86.94 110 PRO A CA 1
ATOM 871 C C . PRO A 1 110 ? -13.792 11.835 -8.865 1.00 86.94 110 PRO A C 1
ATOM 873 O O . PRO A 1 110 ? -13.578 10.693 -8.441 1.00 86.94 110 PRO A O 1
ATOM 876 N N . VAL A 1 111 ? -14.856 12.554 -8.513 1.00 79.25 111 VAL A N 1
ATOM 877 C CA . VAL A 1 111 ? -15.936 11.998 -7.697 1.00 79.25 111 VAL A CA 1
ATOM 878 C C . VAL A 1 111 ? -16.514 10.807 -8.455 1.00 79.25 111 VAL A C 1
ATOM 880 O O . VAL A 1 111 ? -16.995 10.945 -9.578 1.00 79.25 111 VAL A O 1
ATOM 883 N N . ARG A 1 112 ? -16.427 9.623 -7.853 1.00 73.12 112 ARG A N 1
ATOM 884 C CA . ARG A 1 112 ? -16.985 8.386 -8.396 1.00 73.12 112 ARG A CA 1
ATOM 885 C C . ARG A 1 112 ? -17.857 7.744 -7.331 1.00 73.12 112 ARG A C 1
ATOM 887 O O . ARG A 1 112 ? -17.454 7.694 -6.172 1.00 73.12 112 ARG A O 1
ATOM 894 N N . ALA A 1 113 ? -19.014 7.216 -7.723 1.00 60.81 113 ALA A N 1
ATOM 895 C CA . ALA A 1 113 ? -19.740 6.291 -6.863 1.00 60.81 113 ALA A CA 1
ATOM 896 C C . ALA A 1 113 ? -18.849 5.057 -6.667 1.00 60.81 113 ALA A C 1
ATOM 898 O O . ALA A 1 113 ? -18.455 4.400 -7.634 1.00 60.81 113 ALA A O 1
ATOM 899 N N . THR A 1 114 ? -18.435 4.780 -5.435 1.00 57.91 114 THR A N 1
ATOM 900 C CA . THR A 1 114 ? -17.623 3.600 -5.159 1.00 57.91 114 THR A CA 1
ATOM 901 C C . THR A 1 114 ? -18.500 2.355 -5.231 1.00 57.91 114 THR A C 1
ATOM 903 O O . THR A 1 114 ? -19.434 2.187 -4.462 1.00 57.91 114 THR A O 1
ATOM 906 N N . ALA A 1 115 ? -18.183 1.448 -6.158 1.00 56.38 115 ALA A N 1
ATOM 907 C CA . ALA A 1 115 ? -18.896 0.177 -6.325 1.00 56.38 115 ALA A CA 1
ATOM 908 C C . ALA A 1 115 ? -18.601 -0.851 -5.210 1.00 56.38 115 ALA A C 1
ATOM 910 O O . ALA A 1 115 ? -19.071 -1.985 -5.265 1.00 56.38 115 ALA A O 1
ATOM 911 N N . PHE A 1 116 ? -17.789 -0.492 -4.213 1.00 56.06 116 PHE A N 1
ATOM 912 C CA . PHE A 1 116 ? -17.415 -1.399 -3.135 1.00 56.06 116 PHE A CA 1
ATOM 913 C C . PHE A 1 116 ? -18.462 -1.320 -2.041 1.00 56.06 116 PHE A C 1
ATOM 915 O O . PHE A 1 116 ? -18.407 -0.405 -1.220 1.00 56.06 116 PHE A O 1
ATOM 922 N N . ALA A 1 117 ? -19.358 -2.309 -2.015 1.00 52.34 117 ALA A N 1
ATOM 923 C CA . ALA A 1 117 ? -20.253 -2.544 -0.891 1.00 52.34 117 ALA A CA 1
ATOM 924 C C . ALA A 1 117 ? -19.484 -2.399 0.436 1.00 52.34 117 ALA A C 1
ATOM 926 O O . ALA A 1 117 ? -18.304 -2.774 0.545 1.00 52.34 117 ALA A O 1
ATOM 927 N N . GLU A 1 118 ? -20.114 -1.796 1.443 1.00 59.81 118 GLU A N 1
ATOM 928 C CA . GLU A 1 118 ? -19.660 -2.004 2.814 1.00 59.81 118 GLU A CA 1
ATOM 929 C C . GLU A 1 118 ? -19.600 -3.510 3.034 1.00 59.81 118 GLU A C 1
ATOM 931 O O . GLU A 1 118 ? -20.547 -4.235 2.729 1.00 59.81 118 GLU A O 1
ATOM 936 N N . GLU A 1 119 ? -18.441 -3.988 3.477 1.00 52.50 119 GLU A N 1
ATOM 937 C CA . GLU A 1 119 ? -18.312 -5.377 3.870 1.00 52.50 119 GLU A CA 1
ATOM 938 C C . GLU A 1 119 ? -19.239 -5.528 5.068 1.00 52.50 119 GLU A C 1
ATOM 940 O O . GLU A 1 119 ? -18.982 -4.954 6.129 1.00 52.50 119 GLU A O 1
ATOM 945 N N . THR A 1 120 ? -20.381 -6.189 4.858 1.00 54.44 120 THR A N 1
ATOM 946 C CA . THR A 1 120 ? -21.294 -6.514 5.945 1.00 54.44 120 THR A CA 1
ATOM 947 C C . THR A 1 120 ? -20.431 -7.206 6.987 1.00 54.44 120 THR A C 1
ATOM 949 O O . THR A 1 120 ? -19.798 -8.209 6.633 1.00 54.44 120 THR A O 1
ATOM 952 N N . PRO A 1 121 ? -20.322 -6.669 8.222 1.00 56.69 121 PRO A N 1
ATOM 953 C CA . PRO A 1 121 ? -19.587 -7.348 9.273 1.00 56.69 121 PRO A CA 1
ATOM 954 C C . PRO A 1 121 ? -20.087 -8.782 9.242 1.00 56.69 121 PRO A C 1
ATOM 956 O O . PRO A 1 121 ? -21.315 -8.943 9.242 1.00 56.69 121 PRO A O 1
ATOM 959 N N . PRO A 1 122 ? -19.206 -9.796 9.116 1.00 49.25 122 PRO A N 1
ATOM 960 C CA . PRO A 1 122 ? -19.678 -11.164 9.113 1.00 49.25 122 PRO A CA 1
ATOM 961 C C . PRO A 1 122 ? -20.584 -11.252 10.324 1.00 49.25 122 PRO A C 1
ATOM 963 O O . PRO A 1 122 ? -20.162 -10.860 11.424 1.00 49.25 122 PRO A O 1
ATOM 966 N N . ALA A 1 123 ? -21.849 -11.632 10.103 1.00 54.25 123 ALA A N 1
ATOM 967 C CA . ALA A 1 123 ? -22.708 -12.004 11.206 1.00 54.25 123 ALA A CA 1
ATOM 968 C C . ALA A 1 123 ? -21.807 -12.912 12.023 1.00 54.25 123 ALA A C 1
ATOM 970 O O . ALA A 1 123 ? -21.265 -13.872 11.471 1.00 54.25 123 ALA A O 1
ATOM 971 N N . ARG A 1 124 ? -21.470 -12.504 13.252 1.00 59.53 124 ARG A N 1
ATOM 972 C CA . ARG A 1 124 ? -20.766 -13.397 14.155 1.00 59.53 124 ARG A CA 1
ATOM 973 C C . ARG A 1 124 ? -21.688 -14.595 14.168 1.00 59.53 124 ARG A C 1
ATOM 975 O O . ARG A 1 124 ? -22.741 -14.517 14.794 1.00 59.53 124 ARG A O 1
ATOM 982 N N . GLU A 1 125 ? -21.357 -15.635 13.407 1.00 50.72 125 GLU A N 1
ATOM 983 C CA . GLU A 1 125 ? -22.003 -16.905 13.592 1.00 50.72 125 GLU A CA 1
ATOM 984 C C . GLU A 1 125 ? -21.755 -17.148 15.060 1.00 50.72 125 GLU A C 1
ATOM 986 O O . GLU A 1 125 ? -20.613 -17.162 15.545 1.00 50.72 125 GLU A O 1
ATOM 991 N N . VAL A 1 126 ? -22.853 -17.199 15.794 1.00 53.06 126 VAL A N 1
ATOM 992 C CA . VAL A 1 126 ? -22.865 -17.691 17.147 1.00 53.06 126 VAL A CA 1
ATOM 993 C C . VAL A 1 126 ? -22.573 -19.182 16.985 1.00 53.06 126 VAL A C 1
ATOM 995 O O . VAL A 1 126 ? -23.432 -20.034 17.132 1.00 53.06 126 VAL A O 1
ATOM 998 N N . LEU A 1 127 ? -21.317 -19.505 16.658 1.00 49.78 127 LEU A N 1
ATOM 999 C CA . LEU A 1 127 ? -20.755 -20.851 16.635 1.00 49.78 127 LEU A CA 1
ATOM 1000 C C . LEU A 1 127 ? -20.803 -21.466 18.040 1.00 49.78 127 LEU A C 1
ATOM 1002 O O . LEU A 1 127 ? -20.475 -22.635 18.211 1.00 49.78 127 LEU A O 1
ATOM 1006 N N . ALA A 1 128 ? -21.185 -20.684 19.055 1.00 51.84 128 ALA A N 1
ATOM 1007 C CA . ALA A 1 128 ? -21.550 -21.181 20.370 1.00 51.84 128 ALA A CA 1
ATOM 1008 C C . ALA A 1 128 ? -22.850 -22.010 20.338 1.00 51.84 128 ALA A C 1
ATOM 1010 O O . ALA A 1 128 ? -22.923 -22.988 21.074 1.00 51.84 128 ALA A O 1
ATOM 1011 N N . ASP A 1 129 ? -23.795 -21.715 19.437 1.00 52.06 129 ASP A N 1
ATOM 1012 C CA . ASP A 1 129 ? -25.044 -22.482 19.300 1.00 52.06 129 ASP A CA 1
ATOM 1013 C C . ASP A 1 129 ? -24.898 -23.667 18.331 1.00 52.06 129 ASP A C 1
ATOM 1015 O O . ASP A 1 129 ? -25.626 -24.651 18.424 1.00 52.06 129 ASP A O 1
ATOM 1019 N N . SER A 1 130 ? -23.905 -23.634 17.434 1.00 48.09 130 SER A N 1
ATOM 1020 C CA . SER A 1 130 ? -23.589 -24.752 16.526 1.00 48.09 130 SER A CA 1
ATOM 1021 C C . SER A 1 130 ? -22.655 -25.800 17.145 1.00 48.09 130 SER A C 1
ATOM 1023 O O . SER A 1 130 ? -22.457 -26.867 16.570 1.00 48.09 130 SER A O 1
ATOM 1025 N N . ARG A 1 131 ? -22.046 -25.511 18.304 1.00 51.47 131 ARG A N 1
ATOM 1026 C CA . ARG A 1 131 ? -21.109 -26.424 18.989 1.00 51.47 131 ARG A CA 1
ATOM 1027 C C . ARG A 1 131 ? -21.742 -27.259 20.099 1.00 51.47 131 ARG A C 1
ATOM 1029 O O . ARG A 1 131 ? -21.082 -28.161 20.605 1.00 51.47 131 ARG A O 1
ATOM 1036 N N . THR A 1 132 ? -23.001 -27.017 20.448 1.00 54.00 132 THR A N 1
ATOM 1037 C CA . THR A 1 132 ? -23.747 -27.820 21.431 1.00 54.00 132 THR A CA 1
ATOM 1038 C C . THR A 1 132 ? -24.489 -29.012 20.824 1.00 54.00 132 THR A C 1
ATOM 1040 O O . THR A 1 132 ? -25.040 -29.814 21.569 1.00 54.00 132 THR A O 1
ATOM 1043 N N . MET A 1 133 ? -24.441 -29.223 19.503 1.00 53.53 133 MET A N 1
ATOM 1044 C CA . MET A 1 133 ? -25.007 -30.415 18.861 1.00 53.53 133 MET A CA 1
ATOM 1045 C C . MET A 1 133 ? -23.984 -31.078 17.922 1.00 53.53 133 MET A C 1
ATOM 1047 O O . MET A 1 133 ? -23.693 -30.570 16.845 1.00 53.53 133 MET A O 1
ATOM 1051 N N . LYS A 1 134 ? -23.502 -32.262 18.341 1.00 54.28 134 LYS A N 1
ATOM 1052 C CA . LYS A 1 134 ? -22.898 -33.349 17.528 1.00 54.28 134 LYS A CA 1
ATOM 1053 C C . LYS A 1 134 ? -21.394 -33.378 17.170 1.00 54.28 134 LYS A C 1
ATOM 1055 O O . LYS A 1 134 ? -21.042 -34.056 16.210 1.00 54.28 134 LYS A O 1
ATOM 1060 N N . GLY A 1 135 ? -20.463 -32.806 17.945 1.00 46.81 135 GLY A N 1
ATOM 1061 C CA . GLY A 1 135 ? -19.040 -33.131 17.668 1.00 46.81 135 GLY A CA 1
ATOM 1062 C C . GLY A 1 135 ? -17.946 -32.720 18.653 1.00 46.81 135 GLY A C 1
ATOM 1063 O O . GLY A 1 135 ? -16.768 -32.860 18.336 1.00 46.81 135 GLY A O 1
ATOM 1064 N N . GLY A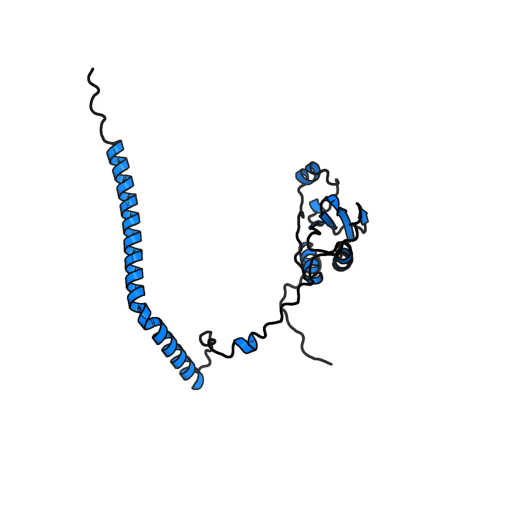 1 136 ? -18.283 -32.190 19.828 1.00 48.41 136 GLY A N 1
ATOM 1065 C CA . GLY A 1 136 ? -17.293 -31.726 20.803 1.00 48.41 136 GLY A CA 1
ATOM 1066 C C . GLY A 1 136 ? -16.965 -32.780 21.854 1.00 48.41 136 GLY A C 1
ATOM 1067 O O . GLY A 1 136 ? -17.432 -32.660 22.979 1.00 48.41 136 GLY A O 1
ATOM 1068 N N . GLY A 1 137 ? -16.175 -33.796 21.514 1.00 48.78 137 GLY A N 1
ATOM 1069 C CA . GLY A 1 137 ? -15.852 -34.865 22.463 1.00 48.78 137 GLY A CA 1
ATOM 1070 C C . GLY A 1 137 ? -14.486 -35.504 22.254 1.00 48.78 137 GLY A C 1
ATOM 1071 O O . GLY A 1 137 ? -14.422 -36.715 22.153 1.00 48.78 137 GLY A O 1
ATOM 1072 N N . ALA A 1 138 ? -13.392 -34.736 22.144 1.00 51.56 138 ALA A N 1
ATOM 1073 C CA . ALA A 1 138 ? -12.047 -35.345 22.151 1.00 51.56 138 ALA A CA 1
ATOM 1074 C C . ALA A 1 138 ? -10.869 -34.417 22.514 1.00 51.56 138 ALA A C 1
ATOM 1076 O O . ALA A 1 138 ? -9.718 -34.808 22.343 1.00 51.56 138 ALA A O 1
ATOM 1077 N N . ALA A 1 139 ? -11.089 -33.196 23.011 1.00 52.72 139 ALA A N 1
ATOM 1078 C CA . ALA A 1 139 ? -9.984 -32.285 23.323 1.00 52.72 139 ALA A CA 1
ATOM 1079 C C . ALA A 1 139 ? -9.920 -31.958 24.821 1.00 52.72 139 ALA A C 1
ATOM 1081 O O . ALA A 1 139 ? -10.375 -30.911 25.267 1.00 52.72 139 ALA A O 1
ATOM 1082 N N . GLY A 1 140 ? -9.317 -32.882 25.572 1.00 50.88 140 GLY A N 1
ATOM 1083 C CA . GLY A 1 140 ? -8.501 -32.568 26.746 1.00 50.88 140 GLY A CA 1
ATOM 1084 C C . GLY A 1 140 ? -9.226 -32.054 27.986 1.00 50.88 140 GLY A C 1
ATOM 1085 O O . GLY A 1 140 ? -9.020 -30.912 28.386 1.00 50.88 140 GLY A O 1
ATOM 1086 N N . VAL A 1 141 ? -9.973 -32.925 28.665 1.00 44.84 141 VAL A N 1
ATOM 1087 C CA . VAL A 1 141 ? -10.368 -32.702 30.062 1.00 44.84 141 VAL A CA 1
ATOM 1088 C C . VAL A 1 141 ? -9.843 -33.861 30.904 1.00 44.84 141 VAL A C 1
ATOM 1090 O O . VAL A 1 141 ? -10.489 -34.890 31.063 1.00 44.84 141 VAL A O 1
ATOM 1093 N N . ALA A 1 142 ? -8.639 -33.688 31.446 1.00 46.84 142 ALA A N 1
ATOM 1094 C CA . ALA A 1 142 ? -8.136 -34.504 32.542 1.00 46.84 142 ALA A CA 1
ATOM 1095 C C . ALA A 1 142 ? -8.582 -33.880 33.877 1.00 46.84 142 ALA A C 1
ATOM 1097 O O . ALA A 1 142 ? -7.767 -33.380 34.645 1.00 46.84 142 ALA A O 1
ATOM 1098 N N . THR A 1 143 ? -9.889 -33.872 34.153 1.00 54.16 143 THR A N 1
ATOM 1099 C CA . THR A 1 143 ? -10.383 -33.798 35.538 1.00 54.16 143 THR A CA 1
ATOM 1100 C C . THR A 1 143 ? -10.709 -35.214 35.975 1.00 54.16 143 THR A C 1
ATOM 1102 O O . THR A 1 143 ? -11.761 -35.752 35.635 1.00 54.16 143 THR A O 1
ATOM 1105 N N . LEU A 1 144 ? -9.773 -35.834 36.694 1.00 52.09 144 LEU A N 1
ATOM 1106 C CA . LEU A 1 144 ? -9.971 -37.139 37.317 1.00 52.09 144 LEU A CA 1
ATOM 1107 C C . LEU A 1 144 ? -10.990 -36.998 38.459 1.00 52.09 144 LEU A C 1
ATOM 1109 O O . LEU A 1 144 ? -10.665 -36.581 39.565 1.00 52.09 144 LEU A O 1
ATOM 1113 N N . GLY A 1 145 ? -12.238 -37.327 38.141 1.00 62.09 145 GLY A N 1
ATOM 1114 C CA . GLY A 1 145 ? -13.370 -37.549 39.039 1.00 62.09 145 GLY A CA 1
ATOM 1115 C C . GLY A 1 145 ? -14.327 -38.535 38.360 1.00 62.09 145 GLY A C 1
ATOM 1116 O O . GLY A 1 145 ? -14.181 -38.780 37.163 1.00 62.09 145 GLY A O 1
ATOM 1117 N N . ALA A 1 146 ? -15.290 -39.115 39.083 1.00 58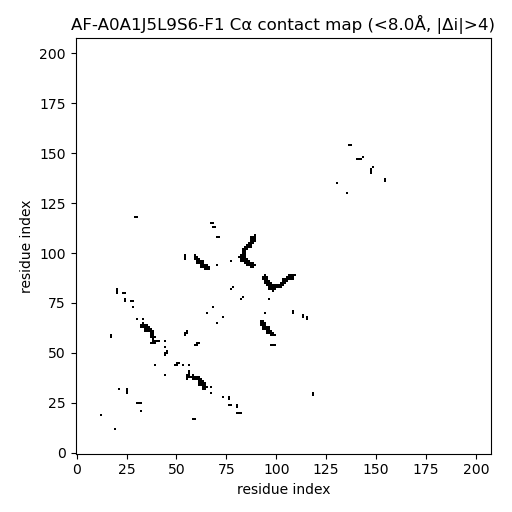.25 146 ALA A N 1
ATOM 1118 C CA . ALA A 1 146 ? -16.144 -40.201 38.567 1.00 58.25 146 ALA A CA 1
ATOM 1119 C C . ALA A 1 146 ? -16.801 -39.886 37.202 1.00 58.25 146 ALA A C 1
ATOM 1121 O O . ALA A 1 146 ? -16.743 -40.703 36.289 1.00 58.25 146 ALA A O 1
ATOM 1122 N N . ALA A 1 147 ? -17.290 -38.655 37.010 1.00 57.34 147 ALA A N 1
ATOM 1123 C CA . ALA A 1 147 ? -17.861 -38.202 35.737 1.00 57.34 147 ALA A CA 1
ATOM 1124 C C . ALA A 1 147 ? -16.828 -38.090 34.592 1.00 57.34 147 ALA A C 1
ATOM 1126 O O . ALA A 1 147 ? -17.164 -38.256 33.424 1.00 57.34 147 ALA A O 1
ATOM 1127 N N . GLY A 1 148 ? -15.554 -37.834 34.908 1.00 56.09 148 GLY A N 1
ATOM 1128 C CA . GLY A 1 148 ? -14.472 -37.808 33.921 1.00 56.09 148 GLY A CA 1
ATOM 1129 C C . GLY A 1 148 ? -14.116 -39.200 33.395 1.00 56.09 148 GLY A C 1
ATOM 1130 O O . GLY A 1 148 ? -13.731 -39.329 32.235 1.00 56.09 148 GLY A O 1
ATOM 1131 N N . LEU A 1 149 ? -14.286 -40.245 34.215 1.00 60.88 149 LEU A N 1
ATOM 1132 C CA . LEU A 1 149 ? -14.042 -41.626 33.797 1.00 60.88 149 LEU A CA 1
ATOM 1133 C C . LEU A 1 149 ? -15.122 -42.115 32.820 1.00 60.88 149 LEU A C 1
ATOM 1135 O O . LEU A 1 149 ? -14.788 -42.746 31.823 1.00 60.88 149 LEU A O 1
ATOM 1139 N N . GLU A 1 150 ? -16.386 -41.757 33.050 1.00 60.59 150 GLU A N 1
ATOM 1140 C CA . GLU A 1 150 ? -17.495 -42.092 32.144 1.00 60.59 150 GLU A CA 1
ATOM 1141 C C . GLU A 1 150 ? -17.363 -41.384 30.789 1.00 60.59 150 GLU A C 1
ATOM 1143 O O . GLU A 1 150 ? -17.524 -42.006 29.738 1.00 60.59 150 GLU A O 1
ATOM 1148 N N . VAL A 1 151 ? -16.987 -40.099 30.790 1.00 64.88 151 VAL A N 1
ATOM 1149 C CA . VAL A 1 151 ? -16.720 -39.359 29.546 1.00 64.88 151 VAL A CA 1
ATOM 1150 C C . VAL A 1 151 ? -15.531 -39.966 28.799 1.00 64.88 151 VAL A C 1
ATOM 1152 O O . VAL A 1 151 ? -15.606 -40.147 27.586 1.00 64.88 151 VAL A O 1
ATOM 1155 N N . ALA A 1 152 ? -14.457 -40.342 29.499 1.00 63.75 152 ALA A N 1
ATOM 1156 C CA . ALA A 1 152 ? -13.317 -41.006 28.872 1.00 63.75 152 ALA A CA 1
ATOM 1157 C C . ALA A 1 152 ? -13.699 -42.368 28.267 1.00 63.75 152 ALA A C 1
ATOM 1159 O O . ALA A 1 152 ? -13.278 -42.670 27.153 1.00 63.75 152 ALA A O 1
ATOM 1160 N N . GLN A 1 153 ? -14.518 -43.167 28.956 1.00 66.19 153 GLN A N 1
ATOM 1161 C CA . GLN A 1 153 ? -14.978 -44.467 28.460 1.00 66.19 153 GLN A CA 1
ATOM 1162 C C . GLN A 1 153 ? -15.889 -44.336 27.235 1.00 66.19 153 GLN A C 1
ATOM 1164 O O . GLN A 1 153 ? -15.704 -45.076 26.272 1.00 66.19 153 GLN A O 1
ATOM 1169 N N . ASN A 1 154 ? -16.806 -43.366 27.225 1.00 69.94 154 ASN A N 1
ATOM 1170 C CA . ASN A 1 154 ? -17.679 -43.122 26.075 1.00 69.94 154 ASN A CA 1
ATOM 1171 C C . ASN A 1 154 ? -16.898 -42.630 24.851 1.00 69.94 154 ASN A C 1
ATOM 1173 O O . ASN A 1 154 ? -17.106 -43.142 23.753 1.00 69.94 154 ASN A O 1
ATOM 1177 N N . VAL A 1 155 ? -15.937 -41.715 25.033 1.00 71.00 155 VAL A N 1
ATOM 1178 C CA . VAL A 1 155 ? -15.055 -41.270 23.938 1.00 71.00 155 VAL A CA 1
ATOM 1179 C C . VAL A 1 155 ? -14.215 -42.432 23.413 1.00 71.00 155 VAL A C 1
ATOM 1181 O O . VAL A 1 155 ? -14.051 -42.577 22.201 1.00 71.00 155 VAL A O 1
ATOM 1184 N N . LEU A 1 156 ? -13.702 -43.291 24.298 1.00 70.38 156 LEU A N 1
ATOM 1185 C CA . LEU A 1 156 ? -12.918 -44.455 23.895 1.00 70.38 156 LEU A CA 1
ATOM 1186 C C . LEU A 1 156 ? -13.772 -45.465 23.110 1.00 70.38 156 LEU A C 1
ATOM 1188 O O . LEU A 1 156 ? -13.320 -45.955 22.079 1.00 70.38 156 LEU A O 1
ATOM 1192 N N . ALA A 1 157 ? -15.012 -45.717 23.540 1.00 69.75 157 ALA A N 1
ATOM 1193 C CA . ALA A 1 157 ? -15.944 -46.620 22.866 1.00 69.75 157 ALA A CA 1
ATOM 1194 C C . ALA A 1 157 ? -16.384 -46.093 21.489 1.00 69.75 157 ALA A C 1
ATOM 1196 O O . ALA A 1 157 ? -16.364 -46.843 20.509 1.00 69.75 157 ALA A O 1
ATOM 1197 N N . GLU A 1 158 ? -16.709 -44.801 21.376 1.00 71.00 158 GLU A N 1
ATOM 1198 C CA . GLU A 1 158 ? -17.051 -44.174 20.093 1.00 71.00 158 GLU A CA 1
ATOM 1199 C C . GLU A 1 158 ? -15.858 -44.199 19.131 1.00 71.00 158 GLU A C 1
ATOM 1201 O O . GLU A 1 158 ? -15.995 -44.613 17.976 1.00 71.00 158 GLU A O 1
ATOM 1206 N N . THR A 1 159 ? -14.661 -43.866 19.622 1.00 69.38 159 THR A N 1
ATOM 1207 C CA . THR A 1 159 ? -13.432 -43.880 18.816 1.00 69.38 159 THR A CA 1
ATOM 1208 C C . THR A 1 159 ? -13.084 -45.299 18.358 1.00 69.38 159 THR A C 1
ATOM 1210 O O . THR A 1 159 ? -12.744 -45.513 17.195 1.00 69.38 159 THR A O 1
ATOM 1213 N N . GLN A 1 160 ? -13.225 -46.298 19.233 1.00 65.56 160 GLN A N 1
ATOM 1214 C CA . GLN A 1 160 ? -12.979 -47.697 18.890 1.00 65.56 160 GLN A CA 1
ATOM 1215 C C . GLN A 1 160 ? -13.989 -48.214 17.855 1.00 65.56 160 GLN A C 1
ATOM 1217 O O . GLN A 1 160 ? -13.593 -48.898 16.913 1.00 65.56 160 GLN A O 1
ATOM 1222 N N . SER A 1 161 ? -15.267 -47.837 17.963 1.00 70.00 161 SER A N 1
ATOM 1223 C CA . SER A 1 161 ? -16.300 -48.228 16.992 1.00 70.00 161 SER A CA 1
ATOM 1224 C C . SER A 1 161 ? -16.077 -47.625 15.598 1.00 70.00 161 SER A C 1
ATOM 1226 O O . SER A 1 161 ? -16.329 -48.289 14.593 1.00 70.00 161 SER A O 1
ATOM 1228 N N . ALA A 1 162 ? -15.535 -46.404 15.529 1.00 71.62 162 ALA A N 1
ATOM 1229 C CA . ALA A 1 162 ? -15.218 -45.732 14.274 1.00 71.62 162 ALA A CA 1
ATOM 1230 C C . ALA A 1 162 ? -13.941 -46.281 13.616 1.00 71.62 162 ALA A C 1
ATOM 1232 O O . ALA A 1 162 ? -13.852 -46.342 12.390 1.00 71.62 162 ALA A O 1
ATOM 1233 N N . ILE A 1 163 ? -12.952 -46.694 14.417 1.00 70.12 163 ILE A N 1
ATOM 1234 C CA . ILE A 1 163 ? -11.649 -47.153 13.916 1.00 70.12 163 ILE A CA 1
ATOM 1235 C C . ILE A 1 163 ? -11.659 -48.641 13.551 1.00 70.12 163 ILE A C 1
ATOM 1237 O O . ILE A 1 163 ? -11.052 -49.012 12.548 1.00 70.12 163 ILE A O 1
ATOM 1241 N N . MET A 1 164 ? -12.356 -49.502 14.302 1.00 73.00 164 MET A N 1
ATOM 1242 C CA . MET A 1 164 ? -12.358 -50.956 14.070 1.00 73.00 164 MET A CA 1
ATOM 1243 C C . MET A 1 164 ? -12.670 -51.409 12.630 1.00 73.00 164 MET A C 1
ATOM 1245 O O . MET A 1 164 ? -11.958 -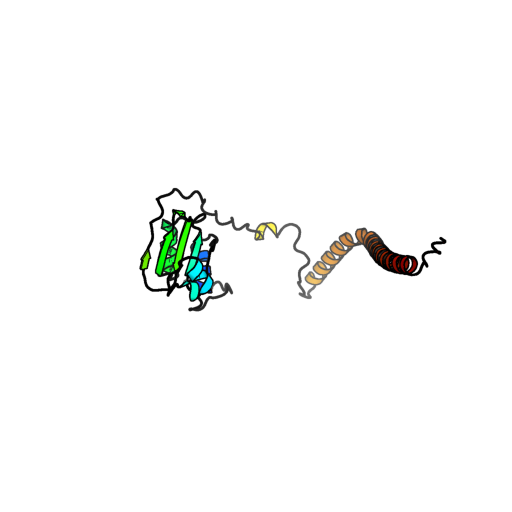52.291 12.145 1.00 73.00 164 MET A O 1
ATOM 1249 N N . PRO A 1 165 ? -13.645 -50.834 11.896 1.00 79.69 165 PRO A N 1
ATOM 1250 C CA . PRO A 1 165 ? -13.888 -51.231 10.507 1.00 79.69 165 PRO A CA 1
ATOM 1251 C C . PRO A 1 165 ? -12.775 -50.792 9.540 1.00 79.69 165 PRO A C 1
ATOM 1253 O O . PRO A 1 165 ? -12.658 -51.358 8.457 1.00 79.69 165 PRO A O 1
ATOM 1256 N N . LEU A 1 166 ? -11.943 -49.813 9.916 1.00 78.56 166 LEU A N 1
ATOM 1257 C CA . LEU A 1 166 ? -10.835 -49.302 9.100 1.00 78.56 166 LEU A CA 1
ATOM 1258 C C . LEU A 1 166 ? -9.531 -50.087 9.296 1.00 78.56 166 LEU A C 1
ATOM 1260 O O . LEU A 1 166 ? -8.696 -50.108 8.393 1.00 78.56 166 LEU A O 1
ATOM 1264 N N . VAL A 1 167 ? -9.362 -50.764 10.437 1.00 80.12 167 VAL A N 1
ATOM 1265 C CA . VAL A 1 167 ? -8.163 -51.554 10.777 1.00 80.12 167 VAL A CA 1
ATOM 1266 C C . VAL A 1 167 ? -7.696 -52.498 9.651 1.00 80.12 167 VAL A C 1
ATOM 1268 O O . VAL A 1 167 ? -6.512 -52.434 9.311 1.00 80.12 167 VAL A O 1
ATOM 1271 N N . PRO A 1 168 ? -8.553 -53.324 9.011 1.00 81.06 168 PRO A N 1
ATOM 1272 C CA . PRO A 1 168 ? -8.093 -54.219 7.940 1.00 81.06 168 PRO A CA 1
ATOM 1273 C C . PRO A 1 168 ? -7.621 -53.473 6.676 1.00 81.06 168 PRO A C 1
ATOM 1275 O O . PRO A 1 168 ? -6.738 -53.948 5.956 1.00 81.06 168 PRO A O 1
ATOM 1278 N N . TYR A 1 169 ? -8.153 -52.276 6.413 1.00 84.38 169 TYR A N 1
ATOM 1279 C CA . TYR A 1 169 ? -7.731 -51.453 5.277 1.00 84.38 169 TYR A CA 1
ATOM 1280 C C . TYR A 1 169 ? -6.397 -50.755 5.535 1.00 84.38 169 TYR A C 1
ATOM 1282 O O . TYR A 1 169 ? -5.618 -50.584 4.601 1.00 84.38 169 TYR A O 1
ATOM 1290 N N . LEU A 1 170 ? -6.103 -50.390 6.787 1.00 85.25 170 LEU A N 1
ATOM 1291 C CA . LEU A 1 170 ? -4.817 -49.792 7.158 1.00 85.25 170 LEU A CA 1
ATOM 1292 C C . LEU A 1 170 ? -3.652 -50.756 6.915 1.00 85.25 170 LEU A C 1
ATOM 1294 O O . LEU A 1 170 ? -2.602 -50.329 6.435 1.00 85.25 170 LEU A O 1
ATOM 1298 N N . ASP A 1 171 ? -3.841 -52.049 7.190 1.00 82.81 171 ASP A N 1
ATOM 1299 C CA . ASP A 1 171 ? -2.803 -53.049 6.933 1.00 82.81 171 ASP A CA 1
ATOM 1300 C C . ASP A 1 171 ? -2.585 -53.277 5.431 1.00 82.81 171 ASP A C 1
ATOM 1302 O O . ASP A 1 171 ? -1.452 -53.303 4.949 1.00 82.81 171 ASP A O 1
ATOM 1306 N N . THR A 1 172 ? -3.676 -53.323 4.666 1.00 86.94 172 THR A N 1
ATOM 1307 C CA . THR A 1 172 ? -3.620 -53.404 3.200 1.00 86.94 172 THR A CA 1
ATOM 1308 C C . THR A 1 172 ? -2.906 -52.183 2.609 1.00 86.94 172 THR A C 1
ATOM 1310 O O . THR A 1 172 ? -2.001 -52.324 1.789 1.00 86.94 172 THR A O 1
ATOM 1313 N N . LEU A 1 173 ? -3.251 -50.977 3.071 1.00 90.00 173 LEU A N 1
ATOM 1314 C CA . LEU A 1 173 ? -2.634 -49.724 2.638 1.00 90.00 173 LEU A CA 1
ATOM 1315 C C . LEU A 1 173 ? -1.129 -49.705 2.949 1.00 90.00 173 LEU A C 1
ATOM 1317 O O . LEU A 1 173 ? -0.328 -49.323 2.096 1.00 90.00 173 LEU A O 1
ATOM 1321 N N . ARG A 1 174 ? -0.735 -50.167 4.144 1.00 90.00 174 ARG A N 1
ATOM 1322 C CA . ARG A 1 174 ? 0.669 -50.295 4.559 1.00 90.00 174 ARG A CA 1
ATOM 1323 C C . ARG A 1 174 ? 1.462 -51.170 3.588 1.00 90.00 174 ARG A C 1
ATOM 1325 O O . ARG A 1 174 ? 2.518 -50.746 3.120 1.00 90.00 174 ARG A O 1
ATOM 1332 N N . TRP A 1 175 ? 0.958 -52.358 3.258 1.00 90.81 175 TRP A N 1
ATOM 1333 C CA . TRP A 1 175 ? 1.638 -53.266 2.331 1.00 90.81 175 TRP A CA 1
ATOM 1334 C C . TRP A 1 175 ? 1.676 -52.738 0.897 1.00 90.81 175 TRP A C 1
ATOM 1336 O O . TRP A 1 175 ? 2.703 -52.880 0.233 1.00 90.81 175 TRP A O 1
ATOM 1346 N N . VAL A 1 176 ? 0.620 -52.061 0.438 1.00 94.88 176 VAL A N 1
ATOM 1347 C CA . VAL A 1 176 ? 0.605 -51.392 -0.873 1.00 94.88 176 VAL A CA 1
ATOM 1348 C C . VAL A 1 176 ? 1.696 -50.322 -0.953 1.00 94.88 176 VAL A C 1
ATOM 1350 O O . VAL A 1 176 ? 2.460 -50.307 -1.917 1.00 94.88 176 VAL A O 1
ATOM 1353 N N . PHE A 1 177 ? 1.835 -49.470 0.068 1.00 95.00 177 PHE A N 1
ATOM 1354 C CA . PHE A 1 177 ? 2.896 -48.458 0.101 1.00 95.00 177 PHE A CA 1
ATOM 1355 C C . PHE A 1 177 ? 4.296 -49.077 0.067 1.00 95.00 177 PHE A C 1
ATOM 1357 O O . PHE A 1 177 ? 5.155 -48.600 -0.677 1.00 95.00 177 PHE A O 1
ATOM 1364 N N . ILE A 1 178 ? 4.521 -50.152 0.829 1.00 94.38 178 ILE A N 1
ATOM 1365 C CA . ILE A 1 178 ? 5.800 -50.874 0.832 1.00 94.38 178 ILE A CA 1
ATOM 1366 C C . ILE A 1 178 ? 6.090 -51.462 -0.556 1.00 94.38 178 ILE A C 1
ATOM 1368 O O . ILE A 1 178 ? 7.191 -51.283 -1.073 1.00 94.38 178 ILE A O 1
ATOM 1372 N N . ALA A 1 179 ? 5.111 -52.112 -1.190 1.00 95.44 179 ALA A N 1
ATOM 1373 C CA . ALA A 1 179 ? 5.279 -52.708 -2.514 1.00 95.44 179 ALA A CA 1
ATOM 1374 C C . ALA A 1 179 ? 5.585 -51.657 -3.595 1.00 95.44 179 ALA A C 1
ATOM 1376 O O . ALA A 1 179 ? 6.492 -51.854 -4.402 1.00 95.44 179 ALA A O 1
ATOM 1377 N N . VAL A 1 180 ? 4.886 -50.515 -3.579 1.00 96.62 180 VAL A N 1
ATOM 1378 C CA . VAL A 1 180 ? 5.139 -49.398 -4.506 1.00 96.62 180 VAL A CA 1
ATOM 1379 C C . VAL A 1 180 ? 6.540 -48.819 -4.301 1.00 96.62 180 VAL A C 1
ATOM 1381 O O . VAL A 1 180 ? 7.255 -48.586 -5.276 1.00 96.62 180 VAL A O 1
ATOM 1384 N N . ALA A 1 181 ? 6.963 -48.630 -3.048 1.00 95.31 181 ALA A N 1
ATOM 1385 C CA . ALA A 1 181 ? 8.298 -48.128 -2.736 1.00 95.31 181 ALA A CA 1
ATOM 1386 C C . ALA A 1 181 ? 9.401 -49.085 -3.223 1.00 95.31 181 ALA A C 1
ATOM 1388 O O . ALA A 1 181 ? 10.354 -48.647 -3.869 1.00 95.31 181 ALA A O 1
ATOM 1389 N N . LEU A 1 182 ? 9.254 -50.392 -2.974 1.00 97.00 182 LEU A N 1
ATOM 1390 C CA . LEU A 1 182 ? 10.205 -51.408 -3.434 1.00 97.00 182 LEU A CA 1
ATOM 1391 C C . LEU A 1 182 ? 10.239 -51.521 -4.962 1.00 97.00 182 LEU A C 1
ATOM 1393 O O . LEU A 1 182 ? 11.322 -51.621 -5.535 1.00 97.00 182 LEU A O 1
ATOM 1397 N N . GLY A 1 183 ? 9.084 -51.442 -5.628 1.00 96.38 183 GLY A N 1
ATOM 1398 C CA . GLY A 1 183 ? 9.003 -51.411 -7.089 1.00 96.38 183 GLY A CA 1
ATOM 1399 C C . GLY A 1 183 ? 9.746 -50.213 -7.682 1.00 96.38 183 GLY A C 1
ATOM 1400 O O . GLY A 1 183 ? 10.535 -50.377 -8.609 1.00 96.38 183 GLY A O 1
ATOM 1401 N N . GLY A 1 184 ? 9.578 -49.023 -7.097 1.00 94.38 184 GLY A N 1
ATOM 1402 C CA . GLY A 1 184 ? 10.316 -47.827 -7.507 1.00 94.38 184 GLY A CA 1
ATOM 1403 C C . GLY A 1 184 ? 11.834 -47.981 -7.361 1.00 94.38 184 GLY A C 1
ATOM 1404 O O . GLY A 1 184 ? 12.576 -47.625 -8.273 1.00 94.38 184 GLY A O 1
ATOM 1405 N N . ILE A 1 185 ? 12.300 -48.561 -6.250 1.00 94.75 185 ILE A N 1
ATOM 1406 C CA . ILE A 1 185 ? 13.730 -48.833 -6.021 1.00 94.75 185 ILE A CA 1
ATOM 1407 C C . ILE A 1 185 ? 14.264 -49.879 -7.014 1.00 94.75 185 ILE A C 1
ATOM 1409 O O . ILE A 1 185 ? 15.359 -49.726 -7.548 1.00 94.75 185 ILE A O 1
ATOM 1413 N N . ALA A 1 186 ? 13.501 -50.933 -7.308 1.00 94.06 186 ALA A N 1
ATOM 1414 C CA . ALA A 1 186 ? 13.905 -51.942 -8.285 1.00 94.06 186 ALA A CA 1
ATOM 1415 C 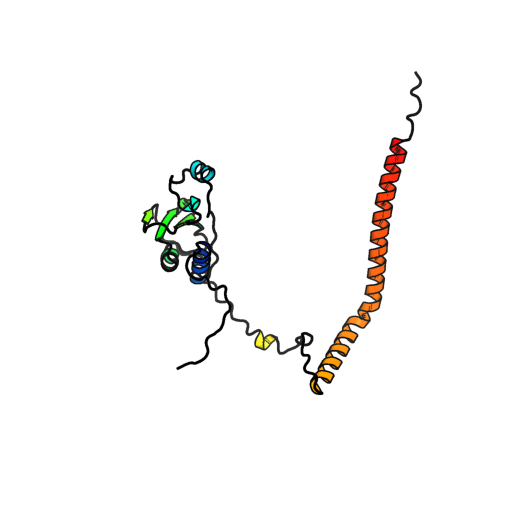C . ALA A 1 186 ? 14.027 -51.356 -9.701 1.00 94.06 186 ALA A C 1
ATOM 1417 O O . ALA A 1 186 ? 14.999 -51.645 -10.396 1.00 94.06 186 ALA A O 1
ATOM 1418 N N . VAL A 1 187 ? 13.089 -50.493 -10.110 1.00 94.44 187 VAL A N 1
ATOM 1419 C CA . VAL A 1 187 ? 13.132 -49.811 -11.414 1.00 94.44 187 VAL A CA 1
ATOM 1420 C C . VAL A 1 187 ? 14.358 -48.907 -11.527 1.00 94.44 187 VAL A C 1
ATOM 1422 O O . VAL A 1 187 ? 15.020 -48.920 -12.562 1.00 94.44 187 VAL A O 1
ATOM 1425 N N . THR A 1 188 ? 14.709 -48.156 -10.477 1.00 93.06 188 THR A N 1
ATOM 1426 C CA . THR A 1 188 ? 15.898 -47.287 -10.515 1.00 93.06 188 THR A CA 1
ATOM 1427 C C . THR A 1 188 ? 17.200 -48.083 -10.575 1.00 93.06 188 THR A C 1
ATOM 1429 O O . THR A 1 188 ? 18.110 -47.699 -11.308 1.00 93.06 188 THR A O 1
ATOM 1432 N N . ILE A 1 189 ? 17.286 -49.215 -9.868 1.00 92.44 189 ILE A N 1
ATOM 1433 C CA . ILE A 1 189 ? 18.436 -50.127 -9.955 1.00 92.44 189 ILE A CA 1
ATOM 1434 C C . ILE A 1 189 ? 18.522 -50.758 -11.349 1.00 92.44 189 ILE A C 1
ATOM 1436 O O . ILE A 1 189 ? 19.601 -50.771 -11.938 1.00 92.44 189 ILE A O 1
ATOM 1440 N N . TYR A 1 190 ? 17.403 -51.247 -11.892 1.00 92.19 190 TYR A N 1
ATOM 1441 C CA . TYR A 1 190 ? 17.360 -51.863 -13.218 1.00 92.19 190 TYR A CA 1
ATOM 1442 C C . TYR A 1 190 ? 17.785 -50.883 -14.311 1.00 92.19 190 TYR A C 1
ATOM 1444 O O . TYR A 1 190 ? 18.694 -51.198 -15.070 1.00 92.19 190 TYR A O 1
ATOM 1452 N N . ALA A 1 191 ? 17.207 -49.677 -14.332 1.00 90.50 191 ALA A N 1
ATOM 1453 C CA . ALA A 1 191 ? 17.577 -48.638 -15.292 1.00 90.50 191 ALA A CA 1
ATOM 1454 C C . ALA A 1 191 ? 19.075 -48.310 -15.213 1.00 90.50 191 ALA A C 1
ATOM 1456 O O . ALA A 1 191 ? 19.748 -48.188 -16.230 1.00 90.50 191 ALA A O 1
ATOM 1457 N N . ARG A 1 192 ? 19.630 -48.254 -13.994 1.00 90.50 192 ARG A N 1
ATOM 1458 C CA . ARG A 1 192 ? 21.060 -48.013 -13.816 1.00 90.50 192 ARG A CA 1
ATOM 1459 C C . ARG A 1 192 ? 21.906 -49.148 -14.388 1.00 90.50 192 ARG A C 1
ATOM 1461 O O . ARG A 1 192 ? 22.918 -48.852 -15.012 1.00 90.50 192 ARG A O 1
ATOM 1468 N N . ILE A 1 193 ? 21.542 -50.410 -14.145 1.00 85.69 193 ILE A N 1
ATOM 1469 C CA . ILE A 1 193 ? 22.270 -51.584 -14.657 1.00 85.69 193 ILE A CA 1
ATOM 1470 C C . ILE A 1 193 ? 22.177 -51.655 -16.185 1.00 85.69 193 ILE A C 1
ATOM 1472 O O . ILE A 1 193 ? 23.198 -51.898 -16.825 1.00 85.69 193 ILE A O 1
ATOM 1476 N N . ASP A 1 194 ? 21.003 -51.397 -16.763 1.00 85.38 194 ASP A N 1
ATOM 1477 C CA . ASP A 1 194 ? 20.790 -51.382 -18.215 1.00 85.38 194 ASP A CA 1
ATOM 1478 C C . ASP A 1 194 ? 21.738 -50.381 -18.900 1.00 85.38 194 ASP A C 1
ATOM 1480 O O . ASP A 1 194 ? 22.525 -50.776 -19.764 1.00 85.38 194 ASP A O 1
ATOM 1484 N N . ASP A 1 195 ? 21.816 -49.145 -18.385 1.00 82.44 195 ASP A N 1
ATOM 1485 C CA . ASP A 1 195 ? 22.769 -48.124 -18.848 1.00 82.44 195 ASP A CA 1
ATOM 1486 C C . ASP A 1 195 ? 24.233 -48.615 -18.811 1.00 82.44 195 ASP A C 1
ATOM 1488 O O . ASP A 1 195 ? 25.017 -48.338 -19.723 1.00 82.44 195 ASP A O 1
ATOM 1492 N N . TRP A 1 196 ? 24.631 -49.359 -17.766 1.00 71.56 196 TRP A N 1
ATOM 1493 C CA . TRP A 1 196 ? 25.980 -49.944 -17.671 1.00 71.56 196 TRP A CA 1
ATOM 1494 C C . TRP A 1 196 ? 26.213 -51.051 -18.709 1.00 71.56 196 TRP A C 1
ATOM 1496 O O . TRP A 1 196 ? 27.315 -51.148 -19.253 1.00 71.56 196 TRP A O 1
ATOM 1506 N N . THR A 1 197 ? 25.215 -51.893 -18.990 1.00 74.25 197 THR A N 1
ATOM 1507 C CA . THR A 1 197 ? 25.345 -52.979 -19.980 1.00 74.25 197 THR A CA 1
ATOM 1508 C C . THR A 1 197 ? 25.435 -52.453 -21.412 1.00 74.25 197 THR A C 1
ATOM 1510 O O . THR A 1 197 ? 26.273 -52.913 -22.191 1.00 74.25 197 THR A O 1
ATOM 1513 N N . VAL A 1 198 ? 24.655 -51.418 -21.741 1.00 74.25 198 VAL A N 1
ATOM 1514 C CA . VAL A 1 198 ? 24.726 -50.738 -23.040 1.00 74.25 198 VAL A CA 1
ATOM 1515 C C . VAL A 1 198 ? 26.086 -50.059 -23.221 1.00 74.25 198 VAL A C 1
ATOM 1517 O O . VAL A 1 198 ? 26.696 -50.187 -24.280 1.00 74.25 198 VAL A O 1
ATOM 1520 N N . ALA A 1 199 ? 26.621 -49.411 -22.180 1.00 69.25 199 ALA A N 1
ATOM 1521 C CA . ALA A 1 199 ? 27.927 -48.749 -22.238 1.00 69.25 199 ALA A CA 1
ATOM 1522 C C . ALA A 1 199 ? 29.126 -49.711 -22.373 1.00 69.25 199 ALA A C 1
ATOM 1524 O O . ALA A 1 199 ? 30.203 -49.290 -22.793 1.00 69.25 199 ALA A O 1
ATOM 1525 N N . THR A 1 200 ? 28.969 -50.986 -22.004 1.00 67.75 200 THR A N 1
ATOM 1526 C CA . THR A 1 200 ? 30.059 -51.980 -21.986 1.00 67.75 200 THR A CA 1
ATOM 1527 C C . THR A 1 200 ? 29.991 -52.994 -23.123 1.00 67.75 200 THR A C 1
ATOM 1529 O O . THR A 1 200 ? 30.895 -53.821 -23.242 1.00 67.75 200 THR A O 1
ATOM 1532 N N . THR A 1 201 ? 28.977 -52.923 -23.991 1.00 64.00 201 THR A N 1
ATOM 1533 C CA . THR A 1 201 ? 28.906 -53.768 -25.188 1.00 64.00 201 THR A CA 1
ATOM 1534 C C . THR A 1 201 ? 29.902 -53.245 -26.231 1.00 64.00 201 THR A C 1
ATOM 1536 O O . THR A 1 201 ? 29.704 -52.147 -26.755 1.00 64.00 201 THR A O 1
ATOM 1539 N N . PRO A 1 202 ? 30.986 -53.979 -26.555 1.00 63.03 202 PRO A N 1
ATOM 1540 C CA . PRO A 1 202 ? 31.926 -53.538 -27.572 1.00 63.03 202 PRO A CA 1
ATOM 1541 C C . PRO A 1 202 ? 31.216 -53.535 -28.926 1.00 63.03 202 PRO A C 1
ATOM 1543 O O . PRO A 1 202 ? 30.659 -54.549 -29.352 1.00 63.03 202 PRO A O 1
ATOM 1546 N N . THR A 1 203 ? 31.237 -52.389 -29.606 1.00 63.62 203 THR A N 1
ATOM 1547 C CA . THR A 1 203 ? 30.802 -52.266 -30.995 1.00 63.62 203 THR A CA 1
ATOM 1548 C C . THR A 1 203 ? 31.650 -53.210 -31.842 1.00 63.62 203 THR A C 1
ATOM 1550 O O . THR A 1 203 ? 32.840 -52.996 -32.076 1.00 63.62 203 THR A O 1
ATOM 1553 N N . GLY A 1 204 ? 31.047 -54.334 -32.227 1.00 53.88 204 GLY A N 1
ATOM 1554 C CA . GLY A 1 204 ? 31.692 -55.360 -33.027 1.00 53.88 204 GLY A CA 1
ATOM 1555 C C . GLY A 1 204 ? 32.186 -54.781 -34.349 1.00 53.88 204 GLY A C 1
ATOM 1556 O O . GLY A 1 204 ? 31.388 -54.360 -35.176 1.00 53.88 204 GLY A O 1
ATOM 1557 N N . SER A 1 205 ? 33.512 -54.773 -34.493 1.00 53.97 205 SER A N 1
ATOM 1558 C CA . SER A 1 205 ? 34.315 -54.710 -35.717 1.00 53.97 205 SER A CA 1
ATOM 1559 C C . SER A 1 205 ? 33.595 -54.265 -36.995 1.00 53.97 205 SER A C 1
ATOM 1561 O O . SER A 1 205 ? 33.021 -55.081 -37.721 1.00 53.97 205 SER A O 1
ATOM 1563 N N . GLU A 1 206 ? 33.782 -52.997 -37.342 1.00 54.97 206 GLU A N 1
ATOM 1564 C CA . GLU A 1 206 ? 33.714 -52.528 -38.721 1.00 54.97 206 GLU A CA 1
ATOM 1565 C C . GLU A 1 206 ? 34.849 -53.202 -39.513 1.00 54.97 206 GLU A C 1
ATOM 1567 O O . GLU A 1 206 ? 36.024 -52.841 -39.411 1.00 54.97 206 GLU A O 1
ATOM 1572 N N . LYS A 1 207 ? 34.515 -54.275 -40.240 1.00 50.12 207 LYS A N 1
ATOM 1573 C CA . LYS A 1 207 ? 35.387 -54.834 -41.276 1.00 50.12 207 LYS A CA 1
ATOM 1574 C C . LYS A 1 207 ? 35.052 -54.153 -42.602 1.00 50.12 207 LYS A C 1
ATOM 1576 O O . LYS A 1 207 ? 33.988 -54.414 -43.145 1.00 50.12 207 LYS A O 1
ATOM 1581 N N . ARG A 1 208 ? 36.005 -53.313 -43.022 1.00 48.16 208 ARG A N 1
ATOM 1582 C CA . ARG A 1 208 ? 36.504 -53.031 -44.382 1.00 48.16 208 ARG A CA 1
ATOM 1583 C C . ARG A 1 208 ? 35.521 -53.134 -45.549 1.00 48.16 208 ARG A C 1
ATOM 1585 O O . ARG A 1 208 ? 35.074 -54.260 -45.846 1.00 48.16 208 ARG A O 1
#

Foldseek 3Di:
DDDDDDPPPDPPPDDDDLVVLQVQLCVVVVHDWAWPAFADDPVRCVVVVHDPPDQSPVSFKTKTACLQPDLVVSVVSSVVSQFAEWEDDQVVRTIMTGNDHHDYDDDDHPDDDRPHPDPPPPPPPCCVVVVVPDDPQDPDDPPPDPVVVVSVVVSVVVVCVVCVVCVVVVVVVVVVVVVVVVVVVVVVVVVVVVVVVVVPPPPPDPDD

Radius of gyration: 32.8 Å; Cα contacts (8 Å, |Δi|>4): 169; chains: 1; bounding box: 62×74×83 Å

Secondary structure (DSSP, 8-state):
--------------S--HHHHHHHHHHHHSS---EEE----HHHHHHTT--TT-GGGGT-EEEEE-TTS-HHHHHHHHHHTT--EEEEETTTTEEEEESSSSEEEE-PPPP--------PPP----HHHHSSSS----S-----SHHHHHHHHHHHHHHHHHHTTTHHHHHHHHHHHHHHHHHHHHHHHHHHHHHHHHHHS-------